Protein 1VLV (pdb70)

CATH classification: 3.40.50.1370 (+1 more: 3.40.50.1370)

Organism: Thermotoga maritima (strain ATCC 43589 / DSM 3109 / JCM 10099 / NBRC 100826 / MSB8) (NCBI:txid243274)

Nearest PDB structures (foldseek):
  1vlv-assembly1_A  TM=1.003E+00  e=2.608E-60  Thermotoga maritima
  2w37-assembly1_A  TM=9.571E-01  e=1.073E-34  Lentilactobacillus hilgardii
  7nov-assembly2_E  TM=9.531E-01  e=9.363E-31  Mycobacterium tuberculosis H37Rv
  2p2g-assembly1_C  TM=9.633E-01  e=1.162E-30  Mycobacterium tuberculosis H37Rv
  7nor-assembly2_F  TM=9.568E-01  e=3.613E-30  Mycobacterium tuberculosis H37Rv

Structure (mmCIF, N/CA/C/O backbone):
data_1VLV
#
_entry.id   1VLV
#
_cell.length_a   210.339
_cell.length_b   210.339
_cell.length_c   210.339
_cell.angle_alpha   90.00
_cell.angle_beta   90.00
_cell.angle_gamma   90.00
#
_symmetry.space_group_name_H-M   'F 4 3 2'
#
loop_
_entity.id
_entity.type
_entity.pdbx_description
1 polymer 'Ornithine carbamoyltransferase'
2 non-polymer 'PHOSPHATE ION'
3 water water
#
loop_
_atom_site.group_PDB
_atom_site.id
_atom_site.type_symbol
_atom_site.label_atom_id
_atom_site.label_alt_id
_atom_site.label_comp_id
_atom_site.label_asym_id
_atom_site.label_entity_id
_atom_site.label_seq_id
_atom_site.pdbx_PDB_ins_code
_atom_site.Cartn_x
_atom_site.Cartn_y
_atom_site.Cartn_z
_atom_site.occupancy
_atom_site.B_iso_or_equiv
_atom_site.auth_seq_id
_atom_site.auth_comp_id
_atom_site.auth_asym_id
_atom_site.auth_atom_id
_atom_site.pdbx_PDB_model_num
ATOM 1 N N . HIS A 1 8 ? 202.871 176.009 57.135 1.00 58.51 -4 HIS A N 1
ATOM 2 C CA . HIS A 1 8 ? 203.797 175.066 56.444 1.00 58.36 -4 HIS A CA 1
ATOM 3 C C . HIS A 1 8 ? 204.292 175.670 55.138 1.00 58.46 -4 HIS A C 1
ATOM 4 O O . HIS A 1 8 ? 204.595 174.898 54.211 1.00 60.35 -4 HIS A O 1
ATOM 11 N N . HIS A 1 9 ? 204.409 177.009 55.058 1.00 57.30 -3 HIS A N 1
ATOM 12 C CA . HIS A 1 9 ? 204.420 177.798 53.768 1.00 55.94 -3 HIS A CA 1
ATOM 13 C C . HIS A 1 9 ? 203.020 177.882 53.120 1.00 53.87 -3 HIS A C 1
ATOM 14 O O . HIS A 1 9 ? 202.567 178.988 52.821 1.00 53.88 -3 HIS A O 1
ATOM 21 N N . HIS A 1 10 ? 202.397 176.731 52.836 1.00 51.32 -2 HIS A N 1
ATOM 22 C CA . HIS A 1 10 ? 200.924 176.649 52.687 1.00 49.52 -2 HIS A CA 1
ATOM 23 C C . HIS A 1 10 ? 200.455 175.746 53.790 1.00 48.83 -2 HIS A C 1
ATOM 24 O O . HIS A 1 10 ? 200.711 174.545 53.777 1.00 48.39 -2 HIS A O 1
ATOM 31 N N . HIS A 1 11 ? 199.798 176.350 54.770 1.00 48.32 -1 HIS A N 1
ATOM 32 C CA . HIS A 1 11 ? 199.216 175.622 55.881 1.00 48.33 -1 HIS A CA 1
ATOM 33 C C . HIS A 1 11 ? 198.047 174.685 55.440 1.00 48.27 -1 HIS A C 1
ATOM 34 O O . HIS A 1 11 ? 197.103 175.128 54.773 1.00 47.68 -1 HIS A O 1
ATOM 41 N N . HIS A 1 12 ? 198.117 173.405 55.826 1.00 47.67 0 HIS A N 1
ATOM 42 C CA . HIS A 1 12 ? 197.071 172.436 55.528 1.00 47.22 0 HIS A CA 1
ATOM 43 C C . HIS A 1 12 ? 195.877 172.637 56.474 1.00 48.54 0 HIS A C 1
ATOM 44 O O . HIS A 1 12 ? 196.072 172.642 57.703 1.00 49.98 0 HIS A O 1
ATOM 51 N N . MET A 1 13 ? 194.655 172.768 55.933 1.00 47.69 1 MET A N 1
ATOM 52 C CA . MET A 1 13 ? 193.503 173.125 56.776 1.00 48.31 1 MET A CA 1
ATOM 53 C C . MET A 1 13 ? 192.195 172.335 56.485 1.00 48.20 1 MET A C 1
ATOM 54 O O . MET A 1 13 ? 191.142 172.671 56.983 1.00 48.38 1 MET A O 1
ATOM 57 N N . SER A 1 14 ? 192.285 171.270 55.710 1.00 48.21 2 SER A N 1
ATOM 58 C CA . SER A 1 14 ? 191.135 170.475 55.375 1.00 49.25 2 SER A CA 1
ATOM 59 C C . SER A 1 14 ? 190.590 169.738 56.618 1.00 49.96 2 SER A C 1
ATOM 60 O O . SER A 1 14 ? 191.326 169.474 57.595 1.00 49.72 2 SER A O 1
ATOM 63 N N . VAL A 1 15 ? 189.283 169.475 56.586 1.00 50.35 3 VAL A N 1
ATOM 64 C CA . VAL A 1 15 ? 188.589 168.855 57.715 1.00 50.89 3 VAL A CA 1
ATOM 65 C C . VAL A 1 15 ? 187.985 167.472 57.365 1.00 51.43 3 VAL A C 1
ATOM 66 O O . VAL A 1 15 ? 187.759 166.666 58.269 1.00 51.90 3 VAL A O 1
ATOM 70 N N . ASN A 1 16 ? 187.777 167.196 56.077 1.00 51.78 4 ASN A N 1
ATOM 71 C CA . ASN A 1 16 ? 187.173 165.949 55.599 1.00 52.40 4 ASN A CA 1
ATOM 72 C C . ASN A 1 16 ? 187.985 164.740 56.068 1.00 51.26 4 ASN A C 1
ATOM 73 O O . ASN A 1 16 ? 189.192 164.729 55.930 1.00 50.42 4 ASN A O 1
ATOM 78 N N . LEU A 1 17 ? 187.301 163.734 56.614 1.00 51.13 5 LEU A N 1
ATOM 79 C CA . LEU A 1 17 ? 187.917 162.507 57.149 1.00 50.72 5 LEU A CA 1
ATOM 80 C C . LEU A 1 17 ? 187.369 161.210 56.556 1.00 50.72 5 LEU A C 1
ATOM 81 O O . LEU A 1 17 ? 187.578 160.128 57.079 1.00 50.82 5 LEU A O 1
ATOM 86 N N . LYS A 1 18 ? 186.699 161.303 55.429 1.00 51.65 6 LYS A N 1
ATOM 87 C CA . LYS A 1 18 ? 185.995 160.171 54.893 1.00 51.77 6 LYS A CA 1
ATOM 88 C C . LYS A 1 18 ? 187.019 159.083 54.560 1.00 51.43 6 LYS A C 1
ATOM 89 O O . LYS A 1 18 ? 187.996 159.317 53.881 1.00 51.31 6 LYS A O 1
ATOM 95 N N . GLY A 1 19 ? 186.801 157.891 55.085 1.00 51.87 7 GLY A N 1
ATOM 96 C CA . GLY A 1 19 ? 187.676 156.768 54.821 1.00 51.84 7 GLY A CA 1
ATOM 97 C C . GLY A 1 19 ? 188.827 156.609 55.783 1.00 51.44 7 GLY A C 1
ATOM 98 O O . GLY A 1 19 ? 189.552 155.626 55.681 1.00 51.47 7 GLY A O 1
ATOM 99 N N . ARG A 1 20 ? 189.005 157.560 56.702 1.00 51.57 8 ARG A N 1
ATOM 100 C CA . ARG A 1 20 ? 190.158 157.556 57.613 1.00 51.59 8 ARG A CA 1
ATOM 101 C C . ARG A 1 20 ? 189.941 156.639 58.805 1.00 51.53 8 ARG A C 1
ATOM 102 O O . ARG A 1 20 ? 188.805 156.393 59.255 1.00 50.88 8 ARG A O 1
ATOM 110 N N . SER A 1 21 ? 191.068 156.174 59.339 1.00 51.09 9 SER A N 1
ATOM 111 C CA . SER A 1 21 ? 191.099 155.450 60.590 1.00 50.82 9 SER A CA 1
ATOM 112 C C . SER A 1 21 ? 191.419 156.356 61.786 1.00 51.49 9 SER A C 1
ATOM 113 O O . SER A 1 21 ? 191.959 157.436 61.657 1.00 52.22 9 SER A O 1
ATOM 116 N N . LEU A 1 22 ? 191.047 155.910 62.962 1.00 52.46 10 LEU A N 1
ATOM 117 C CA . LEU A 1 22 ? 191.414 156.591 64.204 1.00 53.15 10 LEU A CA 1
ATOM 118 C C . LEU A 1 22 ? 192.314 155.687 65.017 1.00 52.16 10 LEU A C 1
ATOM 119 O O . LEU A 1 22 ? 191.858 155.011 65.938 1.00 52.82 10 LEU A O 1
ATOM 124 N N . LEU A 1 23 ? 193.611 155.702 64.705 1.00 51.83 11 LEU A N 1
ATOM 125 C CA . LEU A 1 23 ? 194.604 154.914 65.461 1.00 50.60 11 LEU A CA 1
ATOM 126 C C . LEU A 1 23 ? 195.220 155.700 66.627 1.00 49.08 11 LEU A C 1
ATOM 127 O O . LEU A 1 23 ? 195.544 155.148 67.670 1.00 47.28 11 LEU A O 1
ATOM 132 N N . THR A 1 24 ? 195.350 157.006 66.427 1.00 48.63 12 THR A N 1
ATOM 133 C CA . THR A 1 24 ? 195.842 157.935 67.430 1.00 48.10 12 THR A CA 1
ATOM 134 C C . THR A 1 24 ? 195.564 159.358 66.961 1.00 48.02 12 THR A C 1
ATOM 135 O O . THR A 1 24 ? 195.507 159.618 65.766 1.00 48.10 12 THR A O 1
ATOM 139 N N . LEU A 1 25 ? 195.433 160.283 67.916 1.00 48.33 13 LEU A N 1
ATOM 140 C CA . LEU A 1 25 ? 195.198 161.675 67.593 1.00 48.77 13 LEU A CA 1
ATOM 141 C C . LEU A 1 25 ? 196.433 162.342 66.990 1.00 49.55 13 LEU A C 1
ATOM 142 O O . LEU A 1 25 ? 196.325 163.396 66.385 1.00 49.66 13 LEU A O 1
ATOM 147 N N . LEU A 1 26 ? 197.598 161.732 67.149 1.00 49.53 14 LEU A N 1
ATOM 148 C CA . LEU A 1 26 ? 198.782 162.187 66.421 1.00 50.47 14 LEU A CA 1
ATOM 149 C C . LEU A 1 26 ? 198.583 162.256 64.894 1.00 50.65 14 LEU A C 1
ATOM 150 O O . LEU A 1 26 ? 199.269 162.995 64.211 1.00 52.29 14 LEU A O 1
ATOM 155 N N . ASP A 1 27 ? 197.678 161.452 64.364 1.00 50.98 15 ASP A N 1
ATOM 156 C CA . ASP A 1 27 ? 197.387 161.444 62.925 1.00 50.99 15 ASP A CA 1
ATOM 157 C C . ASP A 1 27 ? 196.372 162.532 62.479 1.00 51.23 15 ASP A C 1
ATOM 158 O O . ASP A 1 27 ? 196.004 162.585 61.288 1.00 51.66 15 ASP A O 1
ATOM 163 N N . PHE A 1 28 ? 195.899 163.367 63.421 1.00 50.69 16 PHE A N 1
ATOM 164 C CA . PHE A 1 28 ? 194.850 164.343 63.160 1.00 50.37 16 PHE A CA 1
ATOM 165 C C . PHE A 1 28 ? 195.327 165.773 63.428 1.00 50.03 16 PHE A C 1
ATOM 166 O O . PHE A 1 28 ? 196.078 166.036 64.371 1.00 49.66 16 PHE A O 1
ATOM 174 N N . SER A 1 29 ? 194.906 166.691 62.558 1.00 49.78 17 SER A N 1
ATOM 175 C CA . SER A 1 29 ? 195.231 168.113 62.707 1.00 49.32 17 SER A CA 1
ATOM 176 C C . SER A 1 29 ? 194.312 168.727 63.730 1.00 48.96 17 SER A C 1
ATOM 177 O O . SER A 1 29 ? 193.267 168.165 64.018 1.00 49.48 17 SER A O 1
ATOM 180 N N . PRO A 1 30 ? 194.699 169.877 64.310 1.00 48.72 18 PRO A N 1
ATOM 181 C CA . PRO A 1 30 ? 193.773 170.584 65.186 1.00 48.32 18 PRO A CA 1
ATOM 182 C C . PRO A 1 30 ? 192.435 170.892 64.521 1.00 48.50 18 PRO A C 1
ATOM 183 O O . PRO A 1 30 ? 191.404 170.783 65.145 1.00 49.29 18 PRO A O 1
ATOM 187 N N . GLU A 1 31 ? 192.458 171.238 63.245 1.00 49.13 19 GLU A N 1
ATOM 188 C CA . GLU A 1 31 ? 191.247 171.533 62.469 1.00 49.43 19 GLU A CA 1
ATOM 189 C C . GLU A 1 31 ? 190.331 170.315 62.306 1.00 49.62 19 GLU A C 1
ATOM 190 O O . GLU A 1 31 ? 189.105 170.447 62.382 1.00 49.89 19 GLU A O 1
ATOM 196 N N . GLU A 1 32 ? 190.924 169.149 62.060 1.00 49.40 20 GLU A N 1
ATOM 197 C CA . GLU A 1 32 ? 190.163 167.884 62.036 1.00 50.12 20 GLU A CA 1
ATOM 198 C C . GLU A 1 32 ? 189.551 167.502 63.399 1.00 49.73 20 GLU A C 1
ATOM 199 O O . GLU A 1 32 ? 188.418 167.027 63.467 1.00 50.33 20 GLU A O 1
ATOM 205 N N . ILE A 1 33 ? 190.285 167.740 64.476 1.00 48.82 21 ILE A N 1
ATOM 206 C CA . ILE A 1 33 ? 189.771 167.470 65.810 1.00 48.42 21 ILE A CA 1
ATOM 207 C C . ILE A 1 33 ? 188.648 168.461 66.175 1.00 48.80 21 ILE A C 1
ATOM 208 O O . ILE A 1 33 ? 187.688 168.087 66.811 1.00 49.67 21 ILE A O 1
ATOM 213 N N . ARG A 1 34 ? 188.788 169.724 65.800 1.00 48.97 22 ARG A N 1
ATOM 214 C CA . ARG A 1 34 ? 187.728 170.716 66.042 1.00 49.18 22 ARG A CA 1
ATOM 215 C C . ARG A 1 34 ? 186.452 170.357 65.315 1.00 48.51 22 ARG A C 1
ATOM 216 O O . ARG A 1 34 ? 185.375 170.555 65.813 1.00 49.45 22 ARG A O 1
ATOM 224 N N . TYR A 1 35 ? 186.594 169.850 64.107 1.00 48.98 23 TYR A N 1
ATOM 225 C CA . TYR A 1 35 ? 185.475 169.385 63.301 1.00 49.27 23 TYR A CA 1
ATOM 226 C C . TYR A 1 35 ? 184.753 168.175 63.960 1.00 49.06 23 TYR A C 1
ATOM 227 O O . TYR A 1 35 ? 183.515 168.083 63.950 1.00 47.76 23 TYR A O 1
ATOM 236 N N . LEU A 1 36 ? 185.550 167.255 64.498 1.00 49.37 24 LEU A N 1
ATOM 237 C CA . LEU A 1 36 ? 185.049 166.108 65.245 1.00 49.37 24 LEU A CA 1
ATOM 238 C C . LEU A 1 36 ? 184.274 166.545 66.491 1.00 49.63 24 LEU A C 1
ATOM 239 O O . LEU A 1 36 ? 183.189 165.983 66.786 1.00 48.23 24 LEU A O 1
ATOM 244 N N . LEU A 1 37 ? 184.814 167.550 67.194 1.00 49.26 25 LEU A N 1
ATOM 245 C CA . LEU A 1 37 ? 184.152 168.088 68.386 1.00 49.28 25 LEU A CA 1
ATOM 246 C C . LEU A 1 37 ? 182.862 168.868 68.075 1.00 49.54 25 LEU A C 1
ATOM 247 O O . LEU A 1 37 ? 181.921 168.857 68.875 1.00 49.58 25 LEU A O 1
ATOM 252 N N . ASP A 1 38 ? 182.794 169.506 66.913 1.00 49.27 26 ASP A N 1
ATOM 253 C CA . ASP A 1 38 ? 181.546 170.109 66.481 1.00 49.18 26 ASP A CA 1
ATOM 254 C C . ASP A 1 38 ? 180.445 169.078 66.249 1.00 48.65 26 ASP A C 1
ATOM 255 O O . ASP A 1 38 ? 179.290 169.266 66.659 1.00 48.05 26 ASP A O 1
ATOM 260 N N . ILE A 1 39 ? 180.800 167.996 65.560 1.00 48.68 27 ILE A N 1
ATOM 261 C CA . ILE A 1 39 ? 179.869 166.895 65.289 1.00 47.29 27 ILE A CA 1
ATOM 262 C C . ILE A 1 39 ? 179.399 166.269 66.604 1.00 46.77 27 ILE A C 1
ATOM 263 O O . ILE A 1 39 ? 178.232 166.006 66.782 1.00 47.16 27 ILE A O 1
ATOM 268 N N . SER A 1 40 ? 180.313 166.053 67.534 1.00 47.00 28 SER A N 1
ATOM 269 C CA . SER A 1 40 ? 180.002 165.438 68.838 1.00 46.47 28 SER A CA 1
ATOM 270 C C . SER A 1 40 ? 178.959 166.235 69.580 1.00 46.62 28 SER A C 1
ATOM 271 O O . SER A 1 40 ? 178.000 165.700 70.112 1.00 45.80 28 SER A O 1
ATOM 274 N N . LYS A 1 41 ? 179.177 167.541 69.627 1.00 46.53 29 LYS A N 1
ATOM 275 C CA . LYS A 1 41 ? 178.287 168.440 70.289 1.00 46.81 29 LYS A CA 1
ATOM 276 C C . LYS A 1 41 ? 176.910 168.440 69.611 1.00 46.20 29 LYS A C 1
ATOM 277 O O . LYS A 1 41 ? 175.868 168.369 70.266 1.00 45.55 29 LYS A O 1
ATOM 280 N N . GLN A 1 42 ? 176.903 168.471 68.287 1.00 46.12 30 GLN A N 1
ATOM 281 C CA . GLN A 1 42 ? 175.667 168.422 67.558 1.00 46.12 30 GLN A CA 1
ATOM 282 C C . GLN A 1 42 ? 174.937 167.078 67.755 1.00 46.03 30 GLN A C 1
ATOM 283 O O . GLN A 1 42 ? 173.709 167.059 67.883 1.00 46.73 30 GLN A O 1
ATOM 289 N N . VAL A 1 43 ? 175.650 165.958 67.771 1.00 45.75 31 VAL A N 1
ATOM 290 C CA . VAL A 1 43 ? 174.964 164.661 67.947 1.00 46.71 31 VAL A CA 1
ATOM 291 C C . VAL A 1 43 ? 174.434 164.492 69.384 1.00 45.93 31 VAL A C 1
ATOM 292 O O . VAL A 1 43 ? 173.360 163.892 69.605 1.00 44.38 31 VAL A O 1
ATOM 296 N N . LYS A 1 44 ? 175.119 165.108 70.340 1.00 45.30 32 LYS A N 1
ATOM 297 C CA . LYS A 1 44 ? 174.610 165.114 71.733 1.00 45.52 32 LYS A CA 1
ATOM 298 C C . LYS A 1 44 ? 173.260 165.835 71.827 1.00 45.74 32 LYS A C 1
ATOM 299 O O . LYS A 1 44 ? 172.333 165.345 72.412 1.00 44.61 32 LYS A O 1
ATOM 305 N N . MET A 1 45 ? 173.154 166.985 71.189 1.00 47.21 33 MET A N 1
ATOM 306 C CA . MET A 1 45 ? 171.900 167.729 71.145 1.00 48.36 33 MET A CA 1
ATOM 307 C C . MET A 1 45 ? 170.741 167.014 70.433 1.00 47.85 33 MET A C 1
ATOM 308 O O . MET A 1 45 ? 169.608 167.081 70.869 1.00 47.81 33 MET A O 1
ATOM 313 N N . GLU A 1 46 ? 171.024 166.336 69.340 1.00 48.23 34 GLU A N 1
ATOM 314 C CA . GLU A 1 46 ? 170.011 165.565 68.638 1.00 49.57 34 GLU A CA 1
ATOM 315 C C . GLU A 1 46 ? 169.511 164.388 69.511 1.00 48.85 34 GLU A C 1
ATOM 316 O O . GLU A 1 46 ? 168.311 164.133 69.610 1.00 47.71 34 GLU A O 1
ATOM 322 N N . ASN A 1 47 ? 170.435 163.745 70.199 1.00 49.11 35 ASN A N 1
ATOM 323 C CA . ASN A 1 47 ? 170.145 162.630 71.110 1.00 50.06 35 ASN A CA 1
ATOM 324 C C . ASN A 1 47 ? 169.310 163.115 72.260 1.00 49.23 35 ASN A C 1
ATOM 325 O O . ASN A 1 47 ? 168.246 162.545 72.568 1.00 49.86 35 ASN A O 1
ATOM 330 N N . ARG A 1 48 ? 169.713 164.205 72.897 1.00 48.20 36 ARG A N 1
ATOM 331 C CA . ARG A 1 48 ? 168.905 164.685 74.043 1.00 46.83 36 ARG A CA 1
ATOM 332 C C . ARG A 1 48 ? 167.543 165.190 73.648 1.00 45.40 36 ARG A C 1
ATOM 333 O O . ARG A 1 48 ? 166.593 165.104 74.449 1.00 44.62 36 ARG A O 1
ATOM 341 N N . SER A 1 49 ? 167.448 165.735 72.436 1.00 44.28 37 SER A N 1
ATOM 342 C CA . SER A 1 49 ? 166.176 166.285 71.931 1.00 44.37 37 SER A CA 1
ATOM 343 C C . SER A 1 49 ? 165.298 165.238 71.266 1.00 43.50 37 SER A C 1
ATOM 344 O O . SER A 1 49 ? 164.163 165.509 70.910 1.00 43.49 37 SER A O 1
ATOM 347 N N . LYS A 1 50 ? 165.817 164.031 71.159 1.00 45.09 38 LYS A N 1
ATOM 348 C CA . LYS A 1 50 ? 165.092 162.910 70.568 1.00 46.39 38 LYS A CA 1
ATOM 349 C C . LYS A 1 50 ? 164.744 163.159 69.125 1.00 46.55 38 LYS A C 1
ATOM 350 O O . LYS A 1 50 ? 163.686 162.858 68.697 1.00 46.45 38 LYS A O 1
ATOM 356 N N . LEU A 1 51 ? 165.685 163.737 68.402 1.00 48.10 39 LEU A N 1
ATOM 357 C CA . LEU A 1 51 ? 165.648 163.855 66.953 1.00 49.72 39 LEU A CA 1
ATOM 358 C C . LEU A 1 51 ? 166.323 162.618 66.441 1.00 50.48 39 LEU A C 1
ATOM 359 O O . LEU A 1 51 ? 167.549 162.502 66.542 1.00 50.97 39 LEU A O 1
ATOM 364 N N . ARG A 1 52 ? 165.559 161.686 65.922 1.00 51.22 40 ARG A N 1
ATOM 365 C CA . ARG A 1 52 ? 166.126 160.413 65.516 1.00 53.32 40 ARG A CA 1
ATOM 366 C C . ARG A 1 52 ? 166.487 160.384 64.030 1.00 53.86 40 ARG A C 1
ATOM 367 O O . ARG A 1 52 ? 165.775 160.898 63.166 1.00 53.99 40 ARG A O 1
ATOM 375 N N . THR A 1 53 ? 167.656 159.822 63.776 1.00 52.78 41 THR A N 1
ATOM 376 C CA . THR A 1 53 ? 168.190 159.743 62.468 1.00 53.10 41 THR A CA 1
ATOM 377 C C . THR A 1 53 ? 168.657 158.305 62.247 1.00 52.96 41 THR A C 1
ATOM 378 O O . THR A 1 53 ? 168.753 157.514 63.188 1.00 51.20 41 THR A O 1
ATOM 382 N N . GLU A 1 54 ? 168.956 158.019 60.990 1.00 53.47 42 GLU A N 1
ATOM 383 C CA . GLU A 1 54 ? 169.343 156.695 60.501 1.00 54.66 42 GLU A CA 1
ATOM 384 C C . GLU A 1 54 ? 170.620 156.735 59.683 1.00 52.98 42 GLU A C 1
ATOM 385 O O . GLU A 1 54 ? 170.723 156.115 58.629 1.00 52.14 42 GLU A O 1
ATOM 391 N N . ARG A 1 55 ? 171.601 157.452 60.171 1.00 52.88 43 ARG A N 1
ATOM 392 C CA . ARG A 1 55 ? 172.804 157.720 59.371 1.00 53.47 43 ARG A CA 1
ATOM 393 C C . ARG A 1 55 ? 173.587 156.470 58.930 1.00 52.85 43 ARG A C 1
ATOM 394 O O . ARG A 1 55 ? 174.232 156.507 57.888 1.00 53.40 43 ARG A O 1
ATOM 402 N N . PHE A 1 56 ? 173.522 155.374 59.695 1.00 52.39 44 PHE A N 1
ATOM 403 C CA . PHE A 1 56 ? 174.285 154.164 59.373 1.00 51.47 44 PHE A CA 1
ATOM 404 C C . PHE A 1 56 ? 173.427 153.000 58.898 1.00 51.74 44 PHE A C 1
ATOM 405 O O . PHE A 1 56 ? 173.893 151.862 58.924 1.00 52.30 44 PHE A O 1
ATOM 413 N N . LYS A 1 57 ? 172.190 153.268 58.464 1.00 51.44 45 LYS A N 1
ATOM 414 C CA . LYS A 1 57 ? 171.278 152.244 58.015 1.00 52.12 45 LYS A CA 1
ATOM 415 C C . LYS A 1 57 ? 171.936 151.344 56.964 1.00 51.90 45 LYS A C 1
ATOM 416 O O . LYS A 1 57 ? 172.543 151.817 55.998 1.00 53.12 45 LYS A O 1
ATOM 422 N N . GLY A 1 58 ? 171.831 150.038 57.170 1.00 51.30 46 GLY A N 1
ATOM 423 C CA . GLY A 1 58 ? 172.447 149.057 56.302 1.00 51.05 46 GLY A CA 1
ATOM 424 C C . GLY A 1 58 ? 173.925 148.742 56.504 1.00 51.11 46 GLY A C 1
ATOM 425 O O . GLY A 1 58 ? 174.472 147.913 55.781 1.00 52.00 46 GLY A O 1
ATOM 426 N N . MET A 1 59 ? 174.594 149.421 57.419 1.00 51.10 47 MET A N 1
ATOM 427 C CA . MET A 1 59 ? 176.045 149.273 57.590 1.00 52.04 47 MET A CA 1
ATOM 428 C C . MET A 1 59 ? 176.332 148.353 58.765 1.00 50.59 47 MET A C 1
ATOM 429 O O . MET A 1 59 ? 175.451 148.079 59.556 1.00 50.03 47 MET A O 1
ATOM 434 N N . THR A 1 60 ? 177.558 147.877 58.849 1.00 50.09 48 THR A N 1
ATOM 435 C CA . THR A 1 60 ? 177.980 146.900 59.851 1.00 49.92 48 THR A CA 1
ATOM 436 C C . THR A 1 60 ? 179.354 147.273 60.355 1.00 48.81 48 THR A C 1
ATOM 437 O O . THR A 1 60 ? 180.168 147.793 59.606 1.00 49.09 48 THR A O 1
ATOM 441 N N . LEU A 1 61 ? 179.550 147.054 61.651 1.00 47.46 49 LEU A N 1
ATOM 442 C CA . LEU A 1 61 ? 180.768 147.367 62.366 1.00 47.64 49 LEU A CA 1
ATOM 443 C C 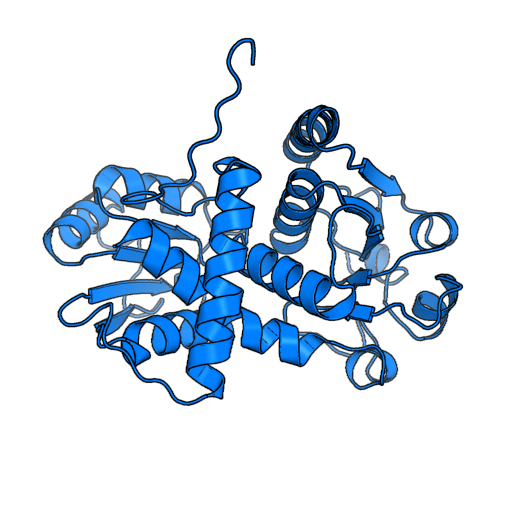. LEU A 1 61 ? 181.217 146.091 63.132 1.00 47.34 49 LEU A C 1
ATOM 444 O O . LEU A 1 61 ? 180.476 145.586 63.963 1.00 46.11 49 LEU A O 1
ATOM 449 N N . ALA A 1 62 ? 182.409 145.591 62.843 1.00 46.68 50 ALA A N 1
ATOM 450 C CA . ALA A 1 62 ? 182.953 144.475 63.606 1.00 47.39 50 ALA A CA 1
ATOM 451 C C . ALA A 1 62 ? 183.759 145.062 64.773 1.00 47.59 50 ALA A C 1
ATOM 452 O O . ALA A 1 62 ? 184.604 145.917 64.558 1.00 47.80 50 ALA A O 1
ATOM 454 N N . MET A 1 63 ? 183.430 144.657 66.003 1.00 48.46 51 MET A N 1
ATOM 455 C CA . MET A 1 63 ? 184.095 145.131 67.224 1.00 48.74 51 MET A CA 1
ATOM 456 C C . MET A 1 63 ? 184.883 143.962 67.812 1.00 49.42 51 MET A C 1
ATOM 457 O O . MET A 1 63 ? 184.316 143.019 68.332 1.00 50.38 51 MET A O 1
ATOM 462 N N . ILE A 1 64 ? 186.203 144.040 67.725 1.00 50.13 52 ILE A N 1
ATOM 463 C CA . ILE A 1 64 ? 187.088 143.008 68.226 1.00 49.93 52 ILE A CA 1
ATOM 464 C C . ILE A 1 64 ? 187.657 143.462 69.563 1.00 49.67 52 ILE A C 1
ATOM 465 O O . ILE A 1 64 ? 188.385 144.434 69.635 1.00 48.25 52 ILE A O 1
ATOM 470 N N . PHE A 1 65 ? 187.305 142.736 70.612 1.00 50.46 53 PHE A N 1
ATOM 471 C CA . PHE A 1 65 ? 187.791 142.995 71.964 1.00 50.97 53 PHE A CA 1
ATOM 472 C C . PHE A 1 65 ? 188.713 141.880 72.353 1.00 52.15 53 PHE A C 1
ATOM 473 O O . PHE A 1 65 ? 188.283 140.757 72.621 1.00 52.56 53 PHE A O 1
ATOM 481 N N . GLU A 1 66 ? 189.996 142.196 72.323 1.00 53.69 54 GLU A N 1
ATOM 482 C CA . GLU A 1 66 ? 191.051 141.354 72.844 1.00 55.29 54 GLU A CA 1
ATOM 483 C C . GLU A 1 66 ? 190.980 141.490 74.398 1.00 55.59 54 GLU A C 1
ATOM 484 O O . GLU A 1 66 ? 191.143 140.520 75.126 1.00 55.39 54 GLU A O 1
ATOM 490 N N . LYS A 1 67 ? 190.700 142.706 74.880 1.00 56.96 55 LYS A N 1
ATOM 491 C CA . LYS A 1 67 ? 190.379 142.986 76.302 1.00 58.11 55 LYS A CA 1
ATOM 492 C C . LYS A 1 67 ? 188.939 143.514 76.338 1.00 58.38 55 LYS A C 1
ATOM 493 O O . LYS A 1 67 ? 188.598 144.428 75.579 1.00 58.89 55 LYS A O 1
ATOM 499 N N . ARG A 1 68 ? 188.107 142.978 77.221 1.00 58.77 56 ARG A N 1
ATOM 500 C CA . ARG A 1 68 ? 186.714 143.402 77.309 1.00 59.33 56 ARG A CA 1
ATOM 501 C C . ARG A 1 68 ? 186.590 144.767 78.036 1.00 59.26 56 ARG A C 1
ATOM 502 O O . ARG A 1 68 ? 187.319 145.029 78.983 1.00 59.90 56 ARG A O 1
ATOM 510 N N . SER A 1 69 ? 185.684 145.623 77.569 1.00 58.78 57 SER A N 1
ATOM 511 C CA . SER A 1 69 ? 185.315 146.864 78.241 1.00 58.64 57 SER A CA 1
ATOM 512 C C . SER A 1 69 ? 183.859 147.181 77.931 1.00 58.90 57 SER A C 1
ATOM 513 O O . SER A 1 69 ? 183.486 147.308 76.765 1.00 59.69 57 SER A O 1
ATOM 516 N N . THR A 1 70 ? 183.063 147.345 78.981 1.00 58.45 58 THR A N 1
ATOM 517 C CA . THR A 1 70 ? 181.635 147.546 78.874 1.00 58.42 58 THR A CA 1
ATOM 518 C C . THR A 1 70 ? 181.359 148.983 78.443 1.00 57.73 58 THR A C 1
ATOM 519 O O . THR A 1 70 ? 180.471 149.219 77.612 1.00 57.77 58 THR A O 1
ATOM 523 N N . ARG A 1 71 ? 182.136 149.935 78.952 1.00 56.11 59 ARG A N 1
ATOM 524 C CA . ARG A 1 71 ? 181.941 151.313 78.536 1.00 55.35 59 ARG A CA 1
ATOM 525 C C . ARG A 1 71 ? 182.247 151.548 77.071 1.00 54.16 59 ARG A C 1
ATOM 526 O O . ARG A 1 71 ? 181.533 152.328 76.407 1.00 53.91 59 ARG A O 1
ATOM 534 N N . THR A 1 72 ? 183.326 150.943 76.582 1.00 52.33 60 THR A N 1
ATOM 535 C CA . THR A 1 72 ? 183.738 151.181 75.194 1.00 51.64 60 THR A CA 1
ATOM 536 C C . THR A 1 72 ? 182.791 150.417 74.292 1.00 49.97 60 THR A C 1
ATOM 537 O O . THR A 1 72 ? 182.348 150.933 73.269 1.00 48.11 60 THR A O 1
ATOM 541 N N . ARG A 1 73 ? 182.462 149.192 74.695 1.00 49.32 61 ARG A N 1
ATOM 542 C CA . ARG A 1 73 ? 181.459 148.445 73.973 1.00 49.15 61 ARG A CA 1
ATOM 543 C C . ARG A 1 73 ? 180.121 149.185 73.902 1.00 48.66 61 ARG A C 1
ATOM 544 O O . ARG A 1 73 ? 179.551 149.300 72.832 1.00 46.16 61 ARG A O 1
ATOM 552 N N . LEU A 1 74 ? 179.624 149.659 75.044 1.00 48.57 62 LEU A N 1
ATOM 553 C CA . LEU A 1 74 ? 178.349 150.343 75.051 1.00 49.13 62 LEU A CA 1
ATOM 554 C C . LEU A 1 74 ? 178.380 151.565 74.167 1.00 48.97 62 LEU A C 1
ATOM 555 O O . LEU A 1 74 ? 177.417 151.816 73.429 1.00 49.13 62 LEU A O 1
ATOM 560 N N . ALA A 1 75 ? 179.476 152.310 74.217 1.00 48.30 63 ALA A N 1
ATOM 561 C CA . ALA A 1 75 ? 179.558 153.523 73.433 1.00 48.86 63 ALA A CA 1
ATOM 562 C C . ALA A 1 75 ? 179.535 153.246 71.937 1.00 49.07 63 ALA A C 1
ATOM 563 O O . ALA A 1 75 ? 178.803 153.911 71.209 1.00 50.60 63 ALA A O 1
ATOM 565 N N . PHE A 1 76 ? 180.352 152.300 71.469 1.00 49.00 64 PHE A N 1
ATOM 566 C CA . PHE A 1 76 ? 180.341 151.937 70.061 1.00 48.93 64 PHE A CA 1
ATOM 567 C C . PHE A 1 76 ? 178.983 151.360 69.668 1.00 49.07 64 PHE A C 1
ATOM 568 O O . PHE A 1 76 ? 178.413 151.709 68.632 1.00 49.23 64 PHE A O 1
ATOM 576 N N . GLU A 1 77 ? 178.461 150.494 70.502 1.00 48.00 65 GLU A N 1
ATOM 577 C CA . GLU A 1 77 ? 177.317 149.726 70.103 1.00 49.08 65 GLU A CA 1
ATOM 578 C C . GLU A 1 77 ? 176.038 150.604 70.049 1.00 48.91 65 GLU A C 1
ATOM 579 O O . GLU A 1 77 ? 175.314 150.563 69.053 1.00 47.95 65 GLU A O 1
ATOM 585 N N . THR A 1 78 ? 175.818 151.441 71.064 1.00 49.23 66 THR A N 1
ATOM 586 C CA . THR A 1 78 ? 174.714 152.429 71.030 1.00 50.21 66 THR A CA 1
ATOM 587 C C . THR A 1 78 ? 174.860 153.511 69.948 1.00 50.10 66 THR A C 1
ATOM 588 O O . THR A 1 78 ? 173.862 153.861 69.297 1.00 50.36 66 THR A O 1
ATOM 592 N N . ALA A 1 79 ? 176.082 154.010 69.758 1.00 49.40 67 ALA A N 1
ATOM 593 C CA . ALA A 1 79 ? 176.360 155.021 68.727 1.00 49.77 67 ALA A CA 1
ATOM 594 C C . ALA A 1 79 ? 175.982 154.504 67.327 1.00 50.36 67 ALA A C 1
ATOM 595 O O . ALA A 1 79 ? 175.320 155.202 66.546 1.00 51.50 67 ALA A O 1
ATOM 597 N N . PHE A 1 80 ? 176.431 153.291 67.003 1.00 50.04 68 PHE A N 1
ATOM 598 C CA . PHE A 1 80 ? 176.194 152.708 65.701 1.00 50.41 68 PHE A CA 1
ATOM 599 C C . PHE A 1 80 ? 174.718 152.342 65.518 1.00 50.42 68 PHE A C 1
ATOM 600 O O . PHE A 1 80 ? 174.130 152.559 64.453 1.00 50.71 68 PHE A O 1
ATOM 608 N N . ALA A 1 81 ? 174.093 151.809 66.554 1.00 50.68 69 ALA A N 1
ATOM 609 C CA . ALA A 1 81 ? 172.781 151.188 66.351 1.00 51.01 69 ALA A CA 1
ATOM 610 C C . ALA A 1 81 ? 171.614 152.162 66.483 1.00 50.95 69 ALA A C 1
ATOM 611 O O . ALA A 1 81 ? 170.523 151.909 65.965 1.00 52.09 69 ALA A O 1
ATOM 613 N N . GLU A 1 82 ? 171.840 153.258 67.193 1.00 50.92 70 GLU A N 1
ATOM 614 C CA . GLU A 1 82 ? 170.885 154.348 67.239 1.00 50.65 70 GLU A CA 1
ATOM 615 C C . GLU A 1 82 ? 170.663 154.923 65.864 1.00 48.90 70 GLU A C 1
ATOM 616 O O . GLU A 1 82 ? 169.589 155.399 65.581 1.00 50.20 70 GLU A O 1
ATOM 622 N N . GLU A 1 83 ? 171.696 154.918 65.050 1.00 49.31 71 GLU A N 1
ATOM 623 C CA . GLU A 1 83 ? 171.652 155.349 63.635 1.00 49.39 71 GLU A CA 1
ATOM 624 C C . GLU A 1 83 ? 171.338 154.257 62.609 1.00 49.02 71 GLU A C 1
ATOM 625 O O . GLU A 1 83 ? 171.529 154.456 61.393 1.00 49.11 71 GLU A O 1
ATOM 631 N N . GLY A 1 84 ? 170.860 153.095 63.077 1.00 48.43 72 GLY A N 1
ATOM 632 C CA . GLY A 1 84 ? 170.460 152.010 62.186 1.00 47.58 72 GLY A CA 1
ATOM 633 C C . GLY A 1 84 ? 171.558 151.070 61.707 1.00 47.17 72 GLY A C 1
ATOM 634 O O . GLY A 1 84 ? 171.305 150.195 60.879 1.00 47.45 72 GLY A O 1
ATOM 635 N N . GLY A 1 85 ? 172.784 151.263 62.180 1.00 47.54 73 GLY A N 1
ATOM 636 C CA . GLY A 1 85 ? 173.871 150.333 61.900 1.00 47.60 73 GLY A CA 1
ATOM 637 C C . GLY A 1 85 ? 173.792 149.054 62.766 1.00 47.93 73 GLY A C 1
ATOM 638 O O . GLY A 1 85 ? 173.182 149.028 63.857 1.00 47.35 73 GLY A O 1
ATOM 639 N N . HIS A 1 86 ? 174.445 147.999 62.293 1.00 47.27 74 HIS A N 1
ATOM 640 C CA . HIS A 1 86 ? 174.534 146.777 63.044 1.00 46.89 74 HIS A CA 1
ATOM 641 C C . HIS A 1 86 ? 175.950 146.500 63.555 1.00 46.93 74 HIS A C 1
ATOM 642 O O . HIS A 1 86 ? 176.863 146.239 62.762 1.00 46.48 74 HIS A O 1
ATOM 649 N N . PRO A 1 87 ? 176.136 146.542 64.896 1.00 46.62 75 PRO A N 1
ATOM 650 C CA . PRO A 1 87 ? 177.408 146.237 65.518 1.00 46.51 75 PRO A CA 1
ATOM 651 C C . PRO A 1 87 ? 177.526 144.754 65.879 1.00 46.19 75 PRO A C 1
ATOM 652 O O . PRO A 1 87 ? 176.560 144.154 66.285 1.00 46.74 75 PRO A O 1
ATOM 656 N N . ILE A 1 88 ? 178.707 144.168 65.692 1.00 46.26 76 ILE A N 1
ATOM 657 C CA . ILE A 1 88 ? 178.946 142.744 65.922 1.00 45.84 76 ILE A CA 1
ATOM 658 C C . ILE A 1 88 ? 180.038 142.603 66.966 1.00 45.11 76 ILE A C 1
ATOM 659 O O . ILE A 1 88 ? 181.182 142.961 66.704 1.00 45.36 76 ILE A O 1
ATOM 664 N N . PHE A 1 89 ? 179.680 142.069 68.128 1.00 45.13 77 PHE A N 1
ATOM 665 C CA . PHE A 1 89 ? 180.572 141.920 69.259 1.00 44.83 77 PHE A CA 1
ATOM 666 C C . PHE A 1 89 ? 181.337 140.624 69.144 1.00 45.48 77 PHE A C 1
ATOM 667 O O . PHE A 1 89 ? 180.765 139.542 69.237 1.00 43.95 77 PHE A O 1
ATOM 675 N N . LEU A 1 90 ? 182.645 140.757 68.917 1.00 46.73 78 LEU A N 1
ATOM 676 C CA . LEU A 1 90 ? 183.578 139.616 68.876 1.00 47.27 78 LEU A CA 1
ATOM 677 C C . LEU A 1 90 ? 184.433 139.667 70.138 1.00 47.09 78 LEU A C 1
ATOM 678 O O . LEU A 1 90 ? 185.281 140.558 70.285 1.00 47.48 78 LEU A O 1
ATOM 683 N N . SER A 1 91 ? 184.196 138.734 71.047 1.00 47.11 79 SER A N 1
ATOM 684 C CA . SER A 1 91 ? 184.864 138.729 72.357 1.00 47.76 79 SER A CA 1
ATOM 685 C C . SER A 1 91 ? 186.200 137.977 72.306 1.00 48.13 79 SER A C 1
ATOM 686 O O . SER A 1 91 ? 186.515 137.363 71.300 1.00 47.27 79 SER A O 1
ATOM 689 N N . PRO A 1 92 ? 186.985 138.011 73.403 1.00 49.39 80 PRO A N 1
ATOM 690 C CA . PRO A 1 92 ? 188.164 137.123 73.467 1.00 50.44 80 PRO A CA 1
ATOM 691 C C . PRO A 1 92 ? 187.842 135.645 73.251 1.00 51.60 80 PRO A C 1
ATOM 692 O O . PRO A 1 92 ? 188.674 134.912 72.731 1.00 52.18 80 PRO A O 1
ATOM 696 N N . ASN A 1 93 ? 186.648 135.198 73.633 1.00 53.09 81 ASN A N 1
ATOM 697 C CA . ASN A 1 93 ? 186.236 133.811 73.344 1.00 53.98 81 ASN A CA 1
ATOM 698 C C . ASN A 1 93 ? 185.919 133.540 71.875 1.00 55.19 81 ASN A C 1
ATOM 699 O O . ASN A 1 93 ? 186.036 132.405 71.400 1.00 54.35 81 ASN A O 1
ATOM 704 N N . ASP A 1 94 ? 185.504 134.586 71.167 1.00 57.04 82 ASP A N 1
ATOM 705 C CA . ASP A 1 94 ? 185.187 134.467 69.759 1.00 58.87 82 ASP A CA 1
ATOM 706 C C . ASP A 1 94 ? 186.474 134.432 68.959 1.00 60.95 82 ASP A C 1
ATOM 707 O O . ASP A 1 94 ? 186.619 133.650 68.012 1.00 60.79 82 ASP A O 1
ATOM 712 N N . ILE A 1 95 ? 187.424 135.250 69.383 1.00 63.29 83 ILE A N 1
ATOM 713 C CA . ILE A 1 95 ? 188.520 135.605 68.535 1.00 65.71 83 ILE A CA 1
ATOM 714 C C . ILE A 1 95 ? 189.820 135.699 69.313 1.00 67.01 83 ILE A C 1
ATOM 715 O O . ILE A 1 95 ? 189.948 136.513 70.242 1.00 66.86 83 ILE A O 1
ATOM 720 N N . HIS A 1 96 ? 190.762 134.836 68.929 1.00 68.74 84 HIS A N 1
ATOM 721 C CA . HIS A 1 96 ? 192.145 134.889 69.393 1.00 70.24 84 HIS A CA 1
ATOM 722 C C . HIS A 1 96 ? 193.007 135.262 68.165 1.00 70.47 84 HIS A C 1
ATOM 723 O O . HIS A 1 96 ? 193.372 134.382 67.379 1.00 70.41 84 HIS A O 1
ATOM 730 N N . LEU A 1 97 ? 193.316 136.557 67.995 1.00 70.95 85 LEU A N 1
ATOM 731 C CA . LEU A 1 97 ? 193.856 137.095 66.707 1.00 71.35 85 LEU A CA 1
ATOM 732 C C . LEU A 1 97 ? 195.180 136.494 66.184 1.00 71.22 85 LEU A C 1
ATOM 733 O O . LEU A 1 97 ? 195.352 136.331 64.973 1.00 72.13 85 LEU A O 1
ATOM 738 N N . GLY A 1 98 ? 196.118 136.181 67.058 1.00 70.50 86 GLY A N 1
ATOM 739 C CA . GLY A 1 98 ? 197.288 135.421 66.611 1.00 70.05 86 GLY A CA 1
ATOM 740 C C . GLY A 1 98 ? 197.058 133.929 66.369 1.00 69.33 86 GLY A C 1
ATOM 741 O O . GLY A 1 98 ? 197.858 133.304 65.676 1.00 69.53 86 GLY A O 1
ATOM 742 N N . ALA A 1 99 ? 195.965 133.366 66.897 1.00 68.44 87 ALA A N 1
ATOM 743 C CA . ALA A 1 99 ? 195.897 131.920 67.238 1.00 68.01 87 ALA A CA 1
ATOM 744 C C . ALA A 1 99 ? 195.586 130.894 66.122 1.00 67.32 87 ALA A C 1
ATOM 745 O O . ALA A 1 99 ? 196.411 130.032 65.822 1.00 66.77 87 ALA A O 1
ATOM 747 N N . LYS A 1 100 ? 194.375 130.948 65.562 1.00 66.63 88 LYS A N 1
ATOM 748 C CA . LYS A 1 100 ? 193.958 130.017 64.488 1.00 65.88 88 LYS A CA 1
ATOM 749 C C . LYS A 1 100 ? 194.378 130.500 63.098 1.00 64.36 88 LYS A C 1
ATOM 750 O O . LYS A 1 100 ? 194.391 129.723 62.146 1.00 64.11 88 LYS A O 1
ATOM 756 N N . GLU A 1 101 ? 194.697 131.792 63.000 1.00 62.65 89 GLU A N 1
ATOM 757 C CA . GLU A 1 101 ? 194.911 132.482 61.736 1.00 60.94 89 GLU A CA 1
ATOM 758 C C . GLU A 1 101 ? 195.826 133.651 61.965 1.00 58.89 89 GLU A C 1
ATOM 759 O O . GLU A 1 101 ? 195.756 134.307 62.998 1.00 57.78 89 GLU A O 1
ATOM 765 N N . SER A 1 102 ? 196.605 133.983 60.955 1.00 56.91 90 SER A N 1
ATOM 766 C CA . SER A 1 102 ? 197.327 135.222 61.001 1.00 55.86 90 SER A CA 1
ATOM 767 C C . SER A 1 102 ? 196.319 136.365 61.077 1.00 54.16 90 SER A C 1
ATOM 768 O O . SER A 1 102 ? 195.183 136.257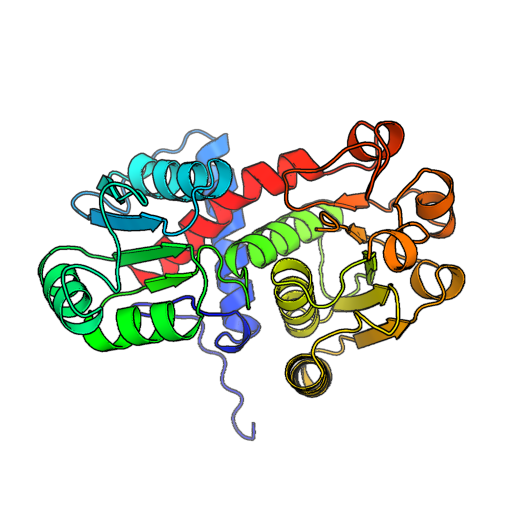 60.625 1.00 54.48 90 SER A O 1
ATOM 771 N N . LEU A 1 103 ? 196.730 137.441 61.719 1.00 52.58 91 LEU A N 1
ATOM 772 C CA . LEU A 1 103 ? 195.992 138.704 61.715 1.00 51.19 91 LEU A CA 1
ATOM 773 C C . LEU A 1 103 ? 195.676 139.184 60.296 1.00 49.75 91 LEU A C 1
ATOM 774 O O . LEU A 1 103 ? 194.617 139.722 60.052 1.00 49.58 91 LEU A O 1
ATOM 779 N N . GLU A 1 104 ? 196.624 139.016 59.367 1.00 48.39 92 GLU A N 1
ATOM 780 C CA . GLU A 1 104 ? 196.424 139.434 57.969 1.00 47.05 92 GLU A CA 1
ATOM 781 C C . GLU A 1 104 ? 195.298 138.667 57.271 1.00 45.87 92 GLU A C 1
ATOM 782 O O . GLU A 1 104 ? 194.549 139.252 56.530 1.00 44.02 92 GLU A O 1
ATOM 788 N N . ASP A 1 105 ? 195.217 137.350 57.480 1.00 45.40 93 ASP A N 1
ATOM 789 C CA . ASP A 1 105 ? 194.085 136.564 56.970 1.00 45.35 93 ASP A CA 1
ATOM 790 C C . ASP A 1 105 ? 192.740 137.116 57.464 1.00 45.38 93 ASP A C 1
ATOM 791 O O . ASP A 1 105 ? 191.797 137.287 56.683 1.00 44.98 93 ASP A O 1
ATOM 796 N N . THR A 1 106 ? 192.669 137.438 58.749 1.00 45.63 94 THR A N 1
ATOM 797 C CA . THR A 1 106 ? 191.409 137.892 59.366 1.00 46.09 94 THR A CA 1
ATOM 798 C C . THR A 1 106 ? 190.993 139.278 58.911 1.00 45.49 94 THR A C 1
ATOM 799 O O . THR A 1 106 ? 189.795 139.559 58.713 1.00 44.64 94 THR A O 1
ATOM 803 N N . ALA A 1 107 ? 191.983 140.145 58.802 1.00 45.10 95 ALA A N 1
ATOM 804 C CA . ALA A 1 107 ? 191.780 141.489 58.301 1.00 45.80 95 ALA A CA 1
ATOM 805 C C . ALA A 1 107 ? 191.303 141.501 56.828 1.00 46.08 95 ALA A C 1
ATOM 806 O O . ALA A 1 107 ? 190.487 142.332 56.451 1.00 45.51 95 ALA A O 1
ATOM 808 N N . ARG A 1 108 ? 191.850 140.623 55.993 1.00 46.57 96 ARG A N 1
ATOM 809 C CA . ARG A 1 108 ? 191.461 140.610 54.586 1.00 47.07 96 ARG A CA 1
ATOM 810 C C . ARG A 1 108 ? 190.004 140.168 54.440 1.00 47.89 96 ARG A C 1
ATOM 811 O O . ARG A 1 108 ? 189.273 140.693 53.604 1.00 48.96 96 ARG A O 1
ATOM 819 N N . VAL A 1 109 ? 189.572 139.262 55.306 1.00 48.25 97 VAL A N 1
ATOM 820 C CA . VAL A 1 109 ? 188.196 138.776 55.301 1.00 48.65 97 VAL A CA 1
ATOM 821 C C . VAL A 1 109 ? 187.242 139.824 55.811 1.00 48.23 97 VAL A C 1
ATOM 822 O O . VAL A 1 109 ? 186.181 140.037 55.248 1.00 47.84 97 VAL A O 1
ATOM 826 N N . LEU A 1 110 ? 187.599 140.423 56.929 1.00 48.81 98 LEU A N 1
ATOM 827 C CA . LEU A 1 110 ? 186.810 141.493 57.482 1.00 49.70 98 LEU A CA 1
ATOM 828 C C . LEU A 1 110 ? 186.576 142.591 56.464 1.00 50.10 98 LEU A C 1
ATOM 829 O O . LEU A 1 110 ? 185.435 143.096 56.334 1.00 49.97 98 LEU A O 1
ATOM 834 N N . GLY A 1 111 ? 187.648 142.963 55.764 1.00 49.74 99 GLY A N 1
ATOM 835 C CA . GLY A 1 111 ? 187.589 143.954 54.694 1.00 50.12 99 GLY A CA 1
ATOM 836 C C . GLY A 1 111 ? 186.558 143.689 53.603 1.00 50.61 99 GLY A C 1
ATOM 837 O O . GLY A 1 111 ? 186.064 144.629 52.971 1.00 51.34 99 GLY A O 1
ATOM 838 N N . ARG A 1 112 ? 186.238 142.421 53.349 1.00 50.43 100 ARG A N 1
ATOM 839 C CA . ARG A 1 112 ? 185.252 142.078 52.343 1.00 49.58 100 ARG A CA 1
ATOM 840 C C . ARG A 1 112 ? 183.856 141.935 52.936 1.00 50.06 100 ARG A C 1
ATOM 841 O O . ARG A 1 112 ? 182.898 141.717 52.183 1.00 49.88 100 ARG A O 1
ATOM 849 N N . MET A 1 113 ? 183.720 142.055 54.258 1.00 49.65 101 MET A N 1
ATOM 850 C CA . MET A 1 113 ? 182.425 141.815 54.885 1.00 50.17 101 MET A CA 1
ATOM 851 C C . MET A 1 113 ? 181.780 142.957 55.610 1.00 50.25 101 MET A C 1
ATOM 852 O O . MET A 1 113 ? 180.580 142.960 55.680 1.00 50.44 101 MET A O 1
ATOM 857 N N . VAL A 1 114 ? 182.539 143.913 56.145 1.00 50.48 102 VAL A N 1
ATOM 858 C CA . VAL A 1 114 ? 181.960 144.957 56.982 1.00 50.30 102 VAL A CA 1
ATOM 859 C C . VAL A 1 114 ? 182.419 146.321 56.506 1.00 50.73 102 VAL A C 1
ATOM 860 O O . VAL A 1 114 ? 183.340 146.436 55.723 1.00 49.35 102 VAL A O 1
ATOM 864 N N . ASP A 1 115 ? 181.759 147.349 57.025 1.00 50.93 103 ASP A N 1
ATOM 865 C CA . ASP A 1 115 ? 182.065 148.728 56.676 1.00 52.02 103 ASP A CA 1
ATOM 866 C C . ASP A 1 115 ? 183.176 149.373 57.507 1.00 50.93 103 ASP A C 1
ATOM 867 O O . ASP A 1 115 ? 183.757 150.359 57.093 1.00 51.70 103 ASP A O 1
ATOM 872 N N . ALA A 1 116 ? 183.449 148.815 58.675 1.00 50.47 104 ALA A N 1
ATOM 873 C CA . ALA A 1 116 ? 184.318 149.431 59.666 1.00 50.78 104 ALA A CA 1
ATOM 874 C C . ALA A 1 116 ? 184.673 148.444 60.768 1.00 49.70 104 ALA A C 1
ATOM 875 O O . ALA A 1 116 ? 183.904 147.557 61.053 1.00 50.11 104 ALA A O 1
ATOM 877 N N . ILE A 1 117 ? 185.857 148.600 61.349 1.00 50.22 105 ILE A N 1
ATOM 878 C CA . ILE A 1 117 ? 186.342 147.722 62.423 1.00 50.65 105 ILE A CA 1
ATOM 879 C C . ILE A 1 117 ? 186.758 148.566 63.616 1.00 50.32 105 ILE A C 1
ATOM 880 O O . ILE A 1 117 ? 187.376 149.589 63.452 1.00 51.78 105 ILE A O 1
ATOM 885 N N . MET A 1 118 ? 186.315 148.164 64.795 1.00 50.01 106 MET A N 1
ATOM 886 C CA . MET A 1 118 ? 186.775 148.690 66.037 1.00 50.16 106 MET A CA 1
ATOM 887 C C . MET A 1 118 ? 187.681 147.618 66.688 1.00 49.21 106 MET A C 1
ATOM 888 O O . MET A 1 118 ? 187.362 146.429 66.651 1.00 48.68 106 MET A O 1
ATOM 893 N N . PHE A 1 119 ? 188.834 148.041 67.220 1.00 48.66 107 PHE A N 1
ATOM 894 C CA . PHE A 1 119 ? 189.720 147.156 67.967 1.00 48.32 107 PHE A CA 1
ATOM 895 C C . PHE A 1 119 ? 190.112 147.734 69.328 1.00 48.32 107 PHE A C 1
ATOM 896 O O . PHE A 1 119 ? 190.491 148.915 69.459 1.00 48.02 107 PHE A O 1
ATOM 904 N N . ARG A 1 120 ? 190.022 146.870 70.333 1.00 48.03 108 ARG A N 1
ATOM 905 C CA . ARG A 1 120 ? 190.538 147.117 71.670 1.00 48.43 108 ARG A CA 1
ATOM 906 C C . ARG A 1 120 ? 191.401 145.943 72.109 1.00 48.41 108 ARG A C 1
ATOM 907 O O . ARG A 1 120 ? 190.942 144.798 72.122 1.00 47.24 108 ARG A O 1
ATOM 915 N N . GLY A 1 121 ? 192.647 146.244 72.480 1.00 48.60 109 GLY A N 1
ATOM 916 C CA . GLY A 1 121 ? 193.619 145.219 72.803 1.00 48.81 109 GLY A CA 1
ATOM 917 C C . GLY A 1 121 ? 195.004 145.721 73.245 1.00 49.34 109 GLY A C 1
ATOM 918 O O . GLY A 1 121 ? 195.139 146.737 73.931 1.00 49.78 109 GLY A O 1
ATOM 919 N N . TYR A 1 122 ? 196.040 144.981 72.876 1.00 48.93 110 TYR A N 1
ATOM 920 C CA . TYR A 1 122 ? 197.373 145.225 73.399 1.00 49.22 110 TYR A CA 1
ATOM 921 C C . TYR A 1 122 ? 198.190 146.052 72.428 1.00 49.25 110 TYR A C 1
ATOM 922 O O . TYR A 1 122 ? 198.444 147.226 72.687 1.00 48.80 110 TYR A O 1
ATOM 931 N N . LYS A 1 123 ? 198.542 145.471 71.283 1.00 49.47 111 LYS A N 1
ATOM 932 C CA . LYS A 1 123 ? 199.558 146.080 70.442 1.00 49.57 111 LYS A CA 1
ATOM 933 C C . LYS A 1 123 ? 198.967 147.095 69.478 1.00 49.28 111 LYS A C 1
ATOM 934 O O . LYS A 1 123 ? 197.961 146.846 68.845 1.00 48.14 111 LYS A O 1
ATOM 940 N N . GLN A 1 124 ? 199.616 148.251 69.401 1.00 49.25 112 GLN A N 1
ATOM 941 C CA . GLN A 1 124 ? 199.261 149.283 68.438 1.00 49.64 112 GLN A CA 1
ATOM 942 C C . GLN A 1 124 ? 199.465 148.769 67.019 1.00 49.78 112 GLN A C 1
ATOM 943 O O . GLN A 1 124 ? 198.697 149.111 66.107 1.00 49.26 112 GLN A O 1
ATOM 949 N N . GLU A 1 125 ? 200.503 147.949 66.846 1.00 50.48 113 GLU A N 1
ATOM 950 C CA . GLU A 1 125 ? 200.774 147.287 65.568 1.00 51.18 113 GLU A CA 1
ATOM 951 C C . GLU A 1 125 ? 199.563 146.511 65.047 1.00 50.26 113 GLU A C 1
ATOM 952 O O . GLU A 1 125 ? 199.297 146.530 63.852 1.00 50.55 113 GLU A O 1
ATOM 958 N N . THR A 1 126 ? 198.842 145.837 65.942 1.00 49.72 114 THR A N 1
ATOM 959 C CA . THR A 1 126 ? 197.620 145.104 65.595 1.00 49.59 114 THR A CA 1
ATOM 960 C C . THR A 1 126 ? 196.595 146.016 64.918 1.00 49.92 114 THR A C 1
ATOM 961 O O . THR A 1 126 ? 196.045 145.674 63.881 1.00 49.34 114 THR A O 1
ATOM 965 N N . VAL A 1 127 ? 196.363 147.197 65.477 1.00 50.48 115 VAL A N 1
ATOM 966 C CA . VAL A 1 127 ? 195.387 148.101 64.882 1.00 51.53 115 VAL A CA 1
ATOM 967 C C . VAL A 1 127 ? 195.851 148.653 63.497 1.00 51.81 115 VAL A C 1
ATOM 968 O O . VAL A 1 127 ? 195.045 148.805 62.555 1.00 51.75 115 VAL A O 1
ATOM 972 N N . GLU A 1 128 ? 197.152 148.867 63.352 1.00 52.01 116 GLU A N 1
ATOM 973 C CA . GLU A 1 128 ? 197.738 149.335 62.092 1.00 52.78 116 GLU A CA 1
ATOM 974 C C . GLU A 1 128 ? 197.559 148.340 60.929 1.00 52.77 116 GLU A C 1
ATOM 975 O O . GLU A 1 128 ? 197.238 148.726 59.787 1.00 51.96 116 GLU A O 1
ATOM 981 N N . LYS A 1 129 ? 197.785 147.065 61.237 1.00 52.91 117 LYS A N 1
ATOM 982 C CA . LYS A 1 129 ? 197.684 146.000 60.265 1.00 53.29 117 LYS A CA 1
ATOM 983 C C . LYS A 1 129 ? 196.251 145.693 59.939 1.00 53.10 117 LYS A C 1
ATOM 984 O O . LYS A 1 129 ? 195.965 145.263 58.832 1.00 53.25 117 LYS A O 1
ATOM 990 N N . LEU A 1 130 ? 195.347 145.894 60.903 1.00 52.92 118 LEU A N 1
ATOM 991 C CA . LEU A 1 130 ? 193.927 145.808 60.611 1.00 52.31 118 LEU A CA 1
ATOM 992 C C . LEU A 1 130 ? 193.579 146.812 59.554 1.00 51.82 118 LEU A C 1
ATOM 993 O O . LEU A 1 130 ? 192.958 146.464 58.557 1.00 52.04 118 LEU A O 1
ATOM 998 N N . ALA A 1 131 ? 193.958 148.063 59.792 1.00 51.70 119 ALA A N 1
ATOM 999 C CA . ALA A 1 131 ? 193.715 149.157 58.860 1.00 51.33 119 ALA A CA 1
ATOM 1000 C C . ALA A 1 131 ? 194.336 148.820 57.503 1.00 51.37 119 ALA A C 1
ATOM 1001 O O . ALA A 1 131 ? 193.654 148.856 56.465 1.00 52.21 119 ALA A O 1
ATOM 1003 N N . GLU A 1 132 ? 195.610 148.439 57.522 1.00 49.86 120 GLU A N 1
ATOM 1004 C CA . GLU A 1 132 ? 196.335 148.135 56.287 1.00 49.28 120 GLU A CA 1
ATOM 1005 C C . GLU A 1 132 ? 195.744 147.016 55.450 1.00 48.09 120 GLU A C 1
ATOM 1006 O O . GLU A 1 132 ? 195.701 147.106 54.211 1.00 48.29 120 GLU A O 1
ATOM 1012 N N . TYR A 1 133 ? 195.369 145.930 56.108 1.00 46.42 121 TYR A N 1
ATOM 1013 C CA . TYR A 1 133 ? 194.950 144.742 55.378 1.00 46.31 121 TYR A CA 1
ATOM 1014 C C . TYR A 1 133 ? 193.431 144.680 55.117 1.00 46.14 121 TYR A C 1
ATOM 1015 O O . TYR A 1 133 ? 192.993 144.029 54.167 1.00 45.67 121 TYR A O 1
ATOM 1024 N N . SER A 1 134 ? 192.643 145.401 55.895 1.00 46.92 122 SER A N 1
ATOM 1025 C CA . SER A 1 134 ? 191.176 145.402 55.658 1.00 48.01 122 SER A CA 1
ATOM 1026 C C . SER A 1 134 ? 190.797 146.429 54.630 1.00 49.08 122 SER A C 1
ATOM 1027 O O . SER A 1 134 ? 189.957 146.179 53.783 1.00 49.88 122 SER A O 1
ATOM 1030 N N . GLY A 1 135 ? 191.420 147.595 54.703 1.00 50.56 123 GLY A N 1
ATOM 1031 C CA . GLY A 1 135 ? 191.152 148.643 53.738 1.00 50.85 123 GLY A CA 1
ATOM 1032 C C . GLY A 1 135 ? 189.892 149.431 54.049 1.00 50.67 123 GLY A C 1
ATOM 1033 O O . GLY A 1 135 ? 189.422 150.173 53.210 1.00 51.93 123 GLY A O 1
ATOM 1034 N N . VAL A 1 136 ? 189.354 149.258 55.246 1.00 50.92 124 VAL A N 1
ATOM 1035 C CA . VAL A 1 136 ? 188.194 150.002 55.755 1.00 50.53 124 VAL A CA 1
ATOM 1036 C C . VAL A 1 136 ? 188.630 150.755 56.999 1.00 49.99 124 VAL A C 1
ATOM 1037 O O . VAL A 1 136 ? 189.662 150.425 57.579 1.00 50.51 124 VAL A O 1
ATOM 1041 N N . PRO A 1 137 ? 187.868 151.783 57.394 1.00 50.14 125 PRO A N 1
ATOM 1042 C CA . PRO A 1 137 ? 188.165 152.516 58.632 1.00 50.20 125 PRO A CA 1
ATOM 1043 C C . PRO A 1 137 ? 188.242 151.642 59.887 1.00 49.88 125 PRO A C 1
ATOM 1044 O O . PRO A 1 137 ? 187.340 150.848 60.171 1.00 50.16 125 PRO A O 1
ATOM 1048 N N . VAL A 1 138 ? 189.332 151.815 60.622 1.00 49.59 126 VAL A N 1
ATOM 1049 C CA . VAL A 1 138 ? 189.587 151.094 61.857 1.00 48.67 126 VAL A CA 1
ATOM 1050 C C . VAL A 1 138 ? 189.683 152.086 63.009 1.00 48.66 126 VAL A C 1
ATOM 1051 O O . VAL A 1 138 ? 190.262 153.162 62.876 1.00 48.41 126 VAL A O 1
ATOM 1055 N N . TYR A 1 139 ? 189.050 151.735 64.124 1.00 48.86 127 TYR A N 1
ATOM 1056 C CA . TYR A 1 139 ? 188.981 152.620 65.300 1.00 48.53 127 TYR A CA 1
ATOM 1057 C C . TYR A 1 139 ? 189.626 151.950 66.477 1.00 48.08 127 TYR A C 1
ATOM 1058 O O . TYR A 1 139 ? 189.274 150.844 66.868 1.00 47.15 127 TYR A O 1
ATOM 1067 N N . ASN A 1 140 ? 190.598 152.649 67.026 1.00 48.78 128 ASN A N 1
ATOM 1068 C CA . ASN A 1 140 ? 191.309 152.213 68.189 1.00 48.62 128 ASN A CA 1
ATOM 1069 C C . ASN A 1 140 ? 190.444 152.502 69.392 1.00 48.13 128 ASN A C 1
ATOM 1070 O O . ASN A 1 140 ? 190.259 153.648 69.766 1.00 47.86 128 ASN A O 1
ATOM 1075 N N . GLY A 1 141 ? 189.905 151.449 69.984 1.00 48.05 129 GLY A N 1
ATOM 1076 C CA . GLY A 1 141 ? 189.089 151.593 71.195 1.00 48.40 129 GLY A CA 1
ATOM 1077 C C . GLY A 1 141 ? 189.845 151.361 72.476 1.00 47.52 129 GLY A C 1
ATOM 1078 O O . GLY A 1 141 ? 189.245 151.154 73.533 1.00 47.49 129 GLY A O 1
ATOM 1079 N N . LEU A 1 142 ? 191.162 151.328 72.327 1.00 47.66 130 LEU A N 1
ATOM 1080 C CA . LEU A 1 142 ? 192.185 151.337 73.373 1.00 47.51 130 LEU A CA 1
ATOM 1081 C C . LEU A 1 142 ? 193.213 150.263 73.007 1.00 47.87 130 LEU A C 1
ATOM 1082 O O . LEU A 1 142 ? 192.847 149.131 72.674 1.00 47.79 130 LEU A O 1
ATOM 1087 N N . THR A 1 143 ? 194.484 150.674 73.028 1.00 47.58 131 THR A N 1
ATOM 1088 C CA . THR A 1 143 ? 195.636 149.786 73.018 1.00 47.12 131 THR A CA 1
ATOM 1089 C C . THR A 1 143 ? 196.480 150.157 74.229 1.00 46.74 131 THR A C 1
ATOM 1090 O O . THR A 1 143 ? 196.193 151.120 74.933 1.00 45.85 131 THR A O 1
ATOM 1094 N N . ASP A 1 144 ? 197.520 149.412 74.509 1.00 46.85 132 ASP A N 1
ATOM 1095 C CA . ASP A 1 144 ? 198.283 149.837 75.671 1.00 47.90 132 ASP A CA 1
ATOM 1096 C C . ASP A 1 144 ? 199.151 151.101 75.363 1.00 47.33 132 ASP A C 1
ATOM 1097 O O . ASP A 1 144 ? 199.588 151.757 76.281 1.00 45.89 132 ASP A O 1
ATOM 1102 N N . GLU A 1 145 ? 199.228 151.521 74.094 1.00 47.57 133 GLU A N 1
ATOM 1103 C CA . GLU A 1 145 ? 199.770 152.857 73.739 1.00 48.68 133 GLU A CA 1
ATOM 1104 C C . GLU A 1 145 ? 198.809 154.089 73.782 1.00 47.87 133 GLU A C 1
ATOM 1105 O O . GLU A 1 145 ? 199.183 155.125 74.326 1.00 47.72 133 GLU A O 1
ATOM 1111 N N . PHE A 1 146 ? 197.610 153.986 73.217 1.00 47.05 134 PHE A N 1
ATOM 1112 C CA . PHE A 1 146 ? 196.727 155.142 73.058 1.00 47.53 134 PHE A CA 1
ATOM 1113 C C . PHE A 1 146 ? 195.264 154.788 73.300 1.00 47.61 134 PHE A C 1
ATOM 1114 O O . PHE A 1 146 ? 194.834 153.660 73.072 1.00 47.26 134 PHE A O 1
ATOM 1122 N N . HIS A 1 147 ? 194.507 155.785 73.732 1.00 48.13 135 HIS A N 1
ATOM 1123 C CA . HIS A 1 147 ? 193.051 155.670 73.899 1.00 48.86 135 HIS A CA 1
ATOM 1124 C C . HIS A 1 147 ? 192.411 156.947 73.313 1.00 49.02 135 HIS A C 1
ATOM 1125 O O . HIS A 1 147 ? 191.873 157.772 74.029 1.00 49.29 135 HIS A O 1
ATOM 1132 N N . PRO A 1 148 ? 192.492 157.109 71.978 1.00 49.85 136 PRO A N 1
ATOM 1133 C CA . PRO A 1 148 ? 192.087 158.364 71.361 1.00 50.32 136 PRO A CA 1
ATOM 1134 C C . PRO A 1 148 ? 190.633 158.743 71.574 1.00 51.15 136 PRO A C 1
ATOM 1135 O O . PRO A 1 148 ? 190.359 159.932 71.650 1.00 51.04 136 PRO A O 1
ATOM 1139 N N . THR A 1 149 ? 189.711 157.770 71.662 1.00 51.70 137 THR A N 1
ATOM 1140 C CA . THR A 1 149 ? 188.288 158.094 71.821 1.00 51.71 137 THR A CA 1
ATOM 1141 C C . THR A 1 149 ? 188.006 158.680 73.212 1.00 52.44 137 THR A C 1
ATOM 1142 O O . THR A 1 149 ? 187.117 159.524 73.354 1.00 53.32 137 THR A O 1
ATOM 1146 N N . GLN A 1 150 ? 188.741 158.214 74.227 1.00 51.65 138 GLN A N 1
ATOM 1147 C CA . GLN A 1 150 ? 188.632 158.768 75.554 1.00 52.07 138 GLN A CA 1
ATOM 1148 C C . GLN A 1 150 ? 189.059 160.254 75.569 1.00 52.44 138 GLN A C 1
ATOM 1149 O O . GLN A 1 150 ? 188.383 161.093 76.180 1.00 52.98 138 GLN A O 1
ATOM 1155 N N . ALA A 1 151 ? 190.154 160.571 74.880 1.00 51.78 139 ALA A N 1
ATOM 1156 C CA . ALA A 1 151 ? 190.664 161.925 74.847 1.00 51.74 139 ALA A CA 1
ATOM 1157 C C . ALA A 1 151 ? 189.681 162.902 74.198 1.00 51.67 139 ALA A C 1
ATOM 1158 O O . ALA A 1 151 ? 189.538 164.035 74.668 1.00 52.19 139 ALA A O 1
ATOM 1160 N N . LEU A 1 152 ? 189.010 162.473 73.133 1.00 50.99 140 LEU A N 1
ATOM 1161 C CA . LEU A 1 152 ? 188.010 163.303 72.480 1.00 51.20 140 LEU A CA 1
ATOM 1162 C C . LEU A 1 152 ? 186.860 163.590 73.406 1.00 51.16 140 LEU A C 1
ATOM 1163 O O . LEU A 1 152 ? 186.390 164.711 73.439 1.00 51.78 140 LEU A O 1
ATOM 1168 N N . ALA A 1 153 ? 186.422 162.584 74.159 1.00 51.55 141 ALA A N 1
ATOM 1169 C CA . ALA A 1 153 ? 185.339 162.744 75.155 1.00 52.06 141 ALA A CA 1
ATOM 1170 C C . ALA A 1 153 ? 185.727 163.697 76.312 1.00 51.88 141 ALA A C 1
ATOM 1171 O O . ALA A 1 153 ? 184.895 164.447 76.840 1.00 51.76 141 ALA A O 1
ATOM 1173 N N . ASP A 1 154 ? 186.993 163.641 76.690 1.00 52.23 142 ASP A N 1
ATOM 1174 C CA . ASP A 1 154 ? 187.536 164.509 77.717 1.00 52.71 142 ASP A CA 1
ATOM 1175 C C . ASP A 1 154 ? 187.583 165.963 77.255 1.00 51.51 142 ASP A C 1
ATOM 1176 O O . ASP A 1 154 ? 187.130 166.881 77.964 1.00 51.86 142 ASP A O 1
ATOM 1181 N N . LEU A 1 155 ? 188.092 166.167 76.051 1.00 50.23 143 LEU A N 1
ATOM 1182 C CA . LEU A 1 155 ? 188.023 167.483 75.426 1.00 49.63 143 LEU A CA 1
ATOM 1183 C C . LEU A 1 155 ? 186.585 168.046 75.379 1.00 49.17 143 LEU A C 1
ATOM 1184 O O . LEU A 1 155 ? 186.341 169.207 75.721 1.00 48.62 143 LEU A O 1
ATOM 1189 N N . MET A 1 156 ? 185.645 167.207 74.952 1.00 48.79 144 MET A N 1
ATOM 1190 C CA . MET A 1 156 ? 184.275 167.619 74.801 1.00 48.57 144 MET A CA 1
ATOM 1191 C C . MET A 1 156 ? 183.793 168.076 76.152 1.00 48.80 144 MET A C 1
ATOM 1192 O O . MET A 1 156 ? 183.194 169.127 76.276 1.00 48.41 144 MET A O 1
ATOM 1197 N N . THR A 1 157 ? 184.082 167.284 77.179 1.00 49.30 145 THR A N 1
ATOM 1198 C CA . THR A 1 157 ? 183.610 167.573 78.550 1.00 48.72 145 THR A CA 1
ATOM 1199 C C . THR A 1 157 ? 184.195 168.899 79.083 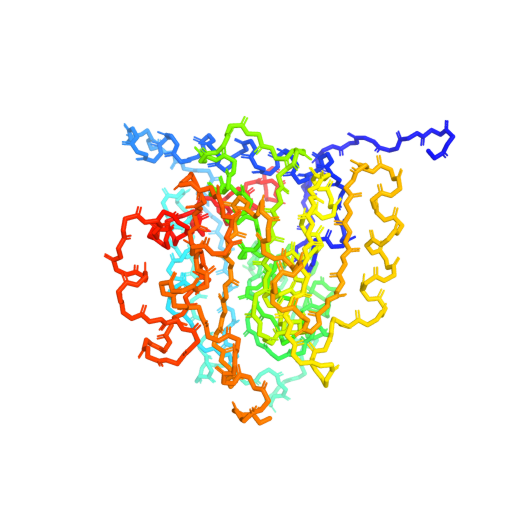1.00 49.48 145 THR A C 1
ATOM 1200 O O . THR A 1 157 ? 183.477 169.753 79.629 1.00 49.18 145 THR A O 1
ATOM 1204 N N . ILE A 1 158 ? 185.503 169.072 78.915 1.00 49.87 146 ILE A N 1
ATOM 1205 C CA . ILE A 1 158 ? 186.172 170.281 79.356 1.00 49.72 146 ILE A CA 1
ATOM 1206 C C . ILE A 1 158 ? 185.565 171.507 78.658 1.00 50.16 146 ILE A C 1
ATOM 1207 O O . ILE A 1 158 ? 185.282 172.516 79.310 1.00 49.98 146 ILE A O 1
ATOM 1212 N N . GLU A 1 159 ? 185.404 171.440 77.336 1.00 50.38 147 GLU A N 1
ATOM 1213 C CA . GLU A 1 159 ? 184.798 172.556 76.591 1.00 51.53 147 GLU A CA 1
ATOM 1214 C C . GLU A 1 159 ? 183.361 172.878 77.054 1.00 50.81 147 GLU A C 1
ATOM 1215 O O . GLU A 1 159 ? 182.982 174.044 77.122 1.00 49.51 147 GLU A O 1
ATOM 1221 N N . GLU A 1 160 ? 182.572 171.847 77.351 1.00 50.91 148 GLU A N 1
ATOM 1222 C CA . GLU A 1 160 ? 181.234 172.036 77.937 1.00 52.20 148 GLU A CA 1
ATOM 1223 C C . GLU A 1 160 ? 181.274 172.799 79.236 1.00 51.75 148 GLU A C 1
ATOM 1224 O O . GLU A 1 160 ? 180.319 173.485 79.565 1.00 51.47 148 GLU A O 1
ATOM 1230 N N . ASN A 1 161 ? 182.358 172.641 79.994 1.00 51.66 149 ASN A N 1
ATOM 1231 C CA . ASN A 1 161 ? 182.451 173.223 81.323 1.00 51.07 149 ASN A CA 1
ATOM 1232 C C . ASN A 1 161 ? 183.003 174.656 81.331 1.00 51.22 149 ASN A C 1
ATOM 1233 O O . ASN A 1 161 ? 182.581 175.472 82.144 1.00 50.82 149 ASN A O 1
ATOM 1238 N N . PHE A 1 162 ? 183.935 174.962 80.429 1.00 50.54 150 PHE A N 1
ATOM 1239 C CA . PHE A 1 162 ? 184.573 176.263 80.399 1.00 50.02 150 PHE A CA 1
ATOM 1240 C C . PHE A 1 162 ? 184.260 177.104 79.153 1.00 50.14 150 PHE A C 1
ATOM 1241 O O . PHE A 1 162 ? 184.605 178.290 79.091 1.00 50.31 150 PHE A O 1
ATOM 1249 N N . GLY A 1 163 ? 183.573 176.515 78.186 1.00 50.26 151 GLY A N 1
ATOM 1250 C CA . GLY A 1 163 ? 183.134 177.235 77.000 1.00 50.55 151 GLY A CA 1
ATOM 1251 C C . GLY A 1 163 ? 184.251 177.534 76.029 1.00 51.04 151 GLY A C 1
ATOM 1252 O O . GLY A 1 163 ? 184.046 178.240 75.050 1.00 50.99 151 GLY A O 1
ATOM 1253 N N . ARG A 1 164 ? 185.427 176.977 76.299 1.00 51.82 152 ARG A N 1
ATOM 1254 C CA . ARG A 1 164 ? 186.624 177.205 75.512 1.00 52.80 152 ARG A CA 1
ATOM 1255 C C . ARG A 1 164 ? 187.616 176.078 75.813 1.00 52.46 152 ARG A C 1
ATOM 1256 O O . ARG A 1 164 ? 187.464 175.339 76.796 1.00 52.14 152 ARG A O 1
ATOM 1264 N N . LEU A 1 165 ? 188.655 175.970 74.998 1.00 52.17 153 LEU A N 1
ATOM 1265 C CA . LEU A 1 165 ? 189.738 175.054 75.290 1.00 52.31 153 LEU A CA 1
ATOM 1266 C C . LEU A 1 165 ? 191.107 175.738 75.323 1.00 51.79 153 LEU A C 1
ATOM 1267 O O . LEU A 1 165 ? 191.974 175.356 76.126 1.00 51.24 153 LEU A O 1
ATOM 1272 N N . LYS A 1 166 ? 191.310 176.728 74.456 1.00 51.85 154 LYS A N 1
ATOM 1273 C CA . LYS A 1 166 ? 192.650 177.285 74.219 1.00 51.98 154 LYS A CA 1
ATOM 1274 C C . LYS A 1 166 ? 193.314 177.768 75.508 1.00 52.38 154 LYS A C 1
ATOM 1275 O O . LYS A 1 166 ? 194.524 177.625 75.678 1.00 53.65 154 LYS A O 1
ATOM 1277 N N . GLY A 1 167 ? 192.575 178.310 76.454 1.00 51.88 155 GLY A N 1
ATOM 1278 C CA . GLY A 1 167 ? 193.283 178.763 77.671 1.00 52.12 155 GLY A CA 1
ATOM 1279 C C . GLY A 1 167 ? 193.739 177.682 78.647 1.00 51.16 155 GLY A C 1
ATOM 1280 O O . GLY A 1 167 ? 194.736 177.829 79.360 1.00 50.84 155 GLY A O 1
ATOM 1281 N N . VAL A 1 168 ? 193.017 176.580 78.630 1.00 50.31 156 VAL A N 1
ATOM 1282 C CA . VAL A 1 168 ? 192.698 175.827 79.843 1.00 50.05 156 VAL A CA 1
ATOM 1283 C C . VAL A 1 168 ? 193.824 174.962 80.376 1.00 49.55 156 VAL A C 1
ATOM 1284 O O . VAL A 1 168 ? 194.489 174.274 79.613 1.00 48.79 156 VAL A O 1
ATOM 1288 N N . LYS A 1 169 ? 194.011 174.997 81.697 1.00 49.96 157 LYS A N 1
ATOM 1289 C CA . LYS A 1 169 ? 195.078 174.238 82.365 1.00 50.51 157 LYS A CA 1
ATOM 1290 C C . LYS A 1 169 ? 194.546 172.916 82.902 1.00 51.30 157 LYS A C 1
ATOM 1291 O O . LYS A 1 169 ? 193.635 172.900 83.727 1.00 52.08 157 LYS A O 1
ATOM 1297 N N . VAL A 1 170 ? 195.132 171.823 82.409 1.00 51.67 158 VAL A N 1
ATOM 1298 C CA . VAL A 1 170 ? 194.735 170.446 82.712 1.00 51.33 158 VAL A CA 1
ATOM 1299 C C . VAL A 1 170 ? 195.925 169.779 83.406 1.00 51.53 158 VAL A C 1
ATOM 1300 O O . VAL A 1 170 ? 197.053 169.817 82.908 1.00 50.98 158 VAL A O 1
ATOM 1304 N N . VAL A 1 171 ? 195.691 169.199 84.574 1.00 51.88 159 VAL A N 1
ATOM 1305 C CA . VAL A 1 171 ? 196.743 168.452 85.260 1.00 51.78 159 VAL A CA 1
ATOM 1306 C C . VAL A 1 171 ? 196.331 166.985 85.297 1.00 51.73 159 VAL A C 1
ATOM 1307 O O . VAL A 1 171 ? 195.238 166.671 85.796 1.00 51.54 159 VAL A O 1
ATOM 1311 N N . PHE A 1 172 ? 197.157 166.102 84.710 1.00 51.20 160 PHE A N 1
ATOM 1312 C CA . PHE A 1 172 ? 197.014 164.644 84.935 1.00 51.05 160 PHE A CA 1
ATOM 1313 C C . PHE A 1 172 ? 197.929 164.151 86.083 1.00 50.48 160 PHE A C 1
ATOM 1314 O O . PHE A 1 172 ? 199.146 164.355 86.045 1.00 50.54 160 PHE A O 1
ATOM 1322 N N . MET A 1 173 ? 197.318 163.479 87.061 1.00 50.40 161 MET A N 1
ATOM 1323 C CA . MET A 1 173 ? 197.984 162.967 88.271 1.00 49.98 161 MET A CA 1
ATOM 1324 C C . MET A 1 173 ? 198.200 161.442 88.239 1.00 50.02 161 MET A C 1
ATOM 1325 O O . MET A 1 173 ? 197.207 160.654 88.102 1.00 49.08 161 MET A O 1
ATOM 1330 N N . GLY A 1 174 ? 199.475 161.043 88.422 1.00 49.41 162 GLY A N 1
ATOM 1331 C CA . GLY A 1 174 ? 199.870 159.649 88.672 1.00 49.49 162 GLY A CA 1
ATOM 1332 C C . GLY A 1 174 ? 200.700 158.966 87.586 1.00 50.22 162 GLY A C 1
ATOM 1333 O O . GLY A 1 174 ? 201.860 159.334 87.345 1.00 49.72 162 GLY A O 1
ATOM 1334 N N . ASP A 1 175 ? 200.110 157.933 86.973 1.00 50.97 163 ASP A N 1
ATOM 1335 C CA . ASP A 1 175 ? 200.726 157.154 85.895 1.00 51.58 163 ASP A CA 1
ATOM 1336 C C . ASP A 1 175 ? 200.619 157.935 84.585 1.00 52.10 163 ASP A C 1
ATOM 1337 O O . ASP A 1 175 ? 199.693 157.790 83.789 1.00 52.40 163 ASP A O 1
ATOM 1342 N N . THR A 1 176 ? 201.621 158.753 84.377 1.00 52.84 164 THR A N 1
ATOM 1343 C CA . THR A 1 176 ? 201.582 159.832 83.428 1.00 53.66 164 THR A CA 1
ATOM 1344 C C . THR A 1 176 ? 201.980 159.354 82.025 1.00 53.28 164 THR A C 1
ATOM 1345 O O . THR A 1 176 ? 201.906 160.091 81.047 1.00 53.21 164 THR A O 1
ATOM 1349 N N . ARG A 1 177 ? 202.385 158.095 81.940 1.00 53.16 165 ARG A N 1
ATOM 1350 C CA . ARG A 1 177 ? 202.779 157.481 80.683 1.00 52.84 165 ARG A CA 1
ATOM 1351 C C . ARG A 1 177 ? 201.783 156.417 80.188 1.00 51.73 165 ARG A C 1
ATOM 1352 O O . ARG A 1 177 ? 202.016 155.839 79.141 1.00 51.70 165 ARG A O 1
ATOM 1360 N N . ASN A 1 178 ? 200.700 156.144 80.924 1.00 50.73 166 ASN A N 1
ATOM 1361 C CA . ASN A 1 178 ? 199.727 155.145 80.470 1.00 49.96 166 ASN A CA 1
ATOM 1362 C C . ASN A 1 178 ? 198.979 155.651 79.228 1.00 49.57 166 ASN A C 1
ATOM 1363 O O . ASN A 1 178 ? 199.143 156.818 78.833 1.00 48.71 166 ASN A O 1
ATOM 1368 N N . ASN A 1 179 ? 198.208 154.756 78.600 1.00 48.96 167 ASN A N 1
ATOM 1369 C CA . ASN A 1 179 ? 197.496 155.059 77.360 1.00 48.37 167 ASN A CA 1
ATOM 1370 C C . ASN A 1 179 ? 196.609 156.317 77.431 1.00 48.63 167 ASN A C 1
ATOM 1371 O O . ASN A 1 179 ? 196.590 157.124 76.499 1.00 47.58 167 ASN A O 1
ATOM 1376 N N . VAL A 1 180 ? 195.907 156.471 78.553 1.00 49.14 168 VAL A N 1
ATOM 1377 C CA . VAL A 1 180 ? 194.956 157.551 78.753 1.00 49.54 168 VAL A CA 1
ATOM 1378 C C . VAL A 1 180 ? 195.658 158.871 78.973 1.00 49.42 168 VAL A C 1
ATOM 1379 O O . VAL A 1 180 ? 195.250 159.891 78.438 1.00 50.03 168 VAL A O 1
ATOM 1383 N N . ALA A 1 181 ? 196.732 158.855 79.744 1.00 49.65 169 ALA A N 1
ATOM 1384 C CA . ALA A 1 181 ? 197.542 160.067 79.973 1.00 49.05 169 ALA A CA 1
ATOM 1385 C C . ALA A 1 181 ? 198.214 160.569 78.681 1.00 48.20 169 ALA A C 1
ATOM 1386 O O . ALA A 1 181 ? 198.310 161.774 78.443 1.00 47.57 169 ALA A O 1
ATOM 1388 N N . THR A 1 182 ? 198.645 159.630 77.852 1.00 47.46 170 THR A N 1
ATOM 1389 C CA . THR A 1 182 ? 199.348 159.932 76.632 1.00 47.20 170 THR A CA 1
ATOM 1390 C C . THR A 1 182 ? 198.401 160.615 75.630 1.00 47.67 170 THR A C 1
ATOM 1391 O O . THR A 1 182 ? 198.730 161.665 75.080 1.00 47.36 170 THR A O 1
ATOM 1395 N N . SER A 1 183 ? 197.209 160.026 75.431 1.00 47.87 171 SER A N 1
ATOM 1396 C CA . SER A 1 183 ? 196.230 160.545 74.496 1.00 47.14 171 SER A CA 1
ATOM 1397 C C . SER A 1 183 ? 195.705 161.895 74.954 1.00 47.75 171 SER A C 1
ATOM 1398 O O . SER A 1 183 ? 195.451 162.784 74.127 1.00 47.62 171 SER A O 1
ATOM 1401 N N . LEU A 1 184 ? 195.568 162.068 76.268 1.00 48.09 172 LEU A N 1
ATOM 1402 C CA . LEU A 1 184 ? 195.125 163.337 76.838 1.00 48.67 172 LEU A CA 1
ATOM 1403 C C . LEU A 1 184 ? 196.110 164.483 76.589 1.00 48.95 172 LEU A C 1
ATOM 1404 O O . LEU A 1 184 ? 195.692 165.607 76.246 1.00 48.84 172 LEU A O 1
ATOM 1409 N N . MET A 1 185 ? 197.405 164.201 76.790 1.00 48.85 173 MET A N 1
ATOM 1410 C CA . MET A 1 185 ? 198.470 165.138 76.500 1.00 49.12 173 MET A CA 1
ATOM 1411 C C . MET A 1 185 ? 198.450 165.607 75.053 1.00 48.43 173 MET A C 1
ATOM 1412 O O . MET A 1 185 ? 198.588 166.788 74.773 1.00 48.29 173 MET A O 1
ATOM 1417 N N . ILE A 1 186 ? 198.294 164.671 74.138 1.00 48.75 174 ILE A N 1
ATOM 1418 C CA . ILE A 1 186 ? 198.237 164.970 72.708 1.00 48.27 174 ILE A CA 1
ATOM 1419 C C . ILE A 1 186 ? 197.029 165.852 72.379 1.00 49.23 174 ILE A C 1
ATOM 1420 O O . ILE A 1 186 ? 197.133 166.840 71.625 1.00 49.36 174 ILE A O 1
ATOM 1425 N N . ALA A 1 187 ? 195.864 165.466 72.913 1.00 49.18 175 ALA A N 1
ATOM 1426 C CA . ALA A 1 187 ? 194.626 166.197 72.655 1.00 48.72 175 ALA A CA 1
ATOM 1427 C C . ALA A 1 187 ? 194.755 167.633 73.135 1.00 48.79 175 ALA A C 1
ATOM 1428 O O . ALA A 1 187 ? 194.381 168.562 72.422 1.00 48.53 175 ALA A O 1
ATOM 1430 N N . CYS A 1 188 ? 195.300 167.792 74.333 1.00 48.80 176 CYS A N 1
ATOM 1431 C CA . CYS A 1 188 ? 195.533 169.119 74.912 1.00 50.54 176 CYS A CA 1
ATOM 1432 C C . CYS A 1 188 ? 196.469 169.974 74.075 1.00 49.66 176 CYS A C 1
ATOM 1433 O O . CYS A 1 188 ? 196.158 171.119 73.770 1.00 50.25 176 CYS A O 1
ATOM 1436 N N . ALA A 1 189 ? 197.613 169.405 73.722 1.00 49.60 177 ALA A N 1
ATOM 1437 C CA . ALA A 1 189 ? 198.588 170.072 72.861 1.00 49.06 177 ALA A CA 1
ATOM 1438 C C . ALA A 1 189 ? 197.939 170.550 71.559 1.00 48.08 177 ALA A C 1
ATOM 1439 O O . ALA A 1 189 ? 198.216 171.667 71.101 1.00 47.87 177 ALA A O 1
ATOM 1441 N N . LYS A 1 190 ? 197.105 169.705 70.969 1.00 47.34 178 LYS A N 1
ATOM 1442 C CA . LYS A 1 190 ? 196.479 170.011 69.652 1.00 47.43 178 LYS A CA 1
ATOM 1443 C C . LYS A 1 190 ? 195.506 171.192 69.761 1.00 47.11 178 LYS A C 1
ATOM 1444 O O . LYS A 1 190 ? 195.381 171.992 68.838 1.00 45.49 178 LYS A O 1
ATOM 1450 N N . MET A 1 191 ? 194.830 171.272 70.911 1.00 47.96 179 MET A N 1
ATOM 1451 C CA . MET A 1 191 ? 193.780 172.269 71.152 1.00 48.82 179 MET A CA 1
ATOM 1452 C C . MET A 1 191 ? 194.260 173.542 71.874 1.00 49.14 179 MET A C 1
ATOM 1453 O O . MET A 1 191 ? 193.449 174.383 72.265 1.00 49.40 179 MET A O 1
ATOM 1458 N N . GLY A 1 192 ? 195.579 173.692 71.977 1.00 49.41 180 GLY A N 1
ATOM 1459 C CA . GLY A 1 192 ? 196.205 174.873 72.528 1.00 49.52 180 GLY A CA 1
ATOM 1460 C C . GLY A 1 192 ? 196.054 174.955 74.028 1.00 49.76 180 GLY A C 1
ATOM 1461 O O . GLY A 1 192 ? 195.989 176.030 74.577 1.00 48.59 180 GLY A O 1
ATOM 1462 N N . MET A 1 193 ? 195.996 173.816 74.697 1.00 51.16 181 MET A N 1
ATOM 1463 C CA . MET A 1 193 ? 195.757 173.802 76.156 1.00 52.31 181 MET A CA 1
ATOM 1464 C C . MET A 1 193 ? 197.055 173.721 76.916 1.00 52.11 181 MET A C 1
ATOM 1465 O O . MET A 1 193 ? 198.083 173.332 76.364 1.00 52.12 181 MET A O 1
ATOM 1470 N N . ASN A 1 194 ? 197.003 174.102 78.193 1.00 52.52 182 ASN A N 1
ATOM 1471 C CA . ASN A 1 194 ? 198.150 173.970 79.090 1.00 52.27 182 ASN A CA 1
ATOM 1472 C C . ASN A 1 194 ? 198.057 172.696 79.915 1.00 51.89 182 ASN A C 1
ATOM 1473 O O . ASN A 1 194 ? 197.313 172.610 80.899 1.00 51.83 182 ASN A O 1
ATOM 1478 N N . PHE A 1 195 ? 198.797 171.683 79.468 1.00 51.37 183 PHE A N 1
ATOM 1479 C CA . PHE A 1 195 ? 198.773 170.357 80.075 1.00 50.51 183 PHE A CA 1
ATOM 1480 C C . PHE A 1 195 ? 200.035 170.192 80.962 1.00 50.38 183 PHE A C 1
ATOM 1481 O O . PHE A 1 195 ? 201.153 170.485 80.535 1.00 49.29 183 PHE A O 1
ATOM 1489 N N . VAL A 1 196 ? 199.815 169.747 82.201 1.00 50.27 184 VAL A N 1
ATOM 1490 C CA . VAL A 1 196 ? 200.885 169.352 83.114 1.00 50.09 184 VAL A CA 1
ATOM 1491 C C . VAL A 1 196 ? 200.683 167.892 83.523 1.00 49.81 184 VAL A C 1
ATOM 1492 O O . VAL A 1 196 ? 199.642 167.495 84.025 1.00 48.27 184 VAL A O 1
ATOM 1496 N N . ALA A 1 197 ? 201.742 167.126 83.340 1.00 50.15 185 ALA A N 1
ATOM 1497 C CA . ALA A 1 197 ? 201.837 165.759 83.814 1.00 50.61 185 ALA A CA 1
ATOM 1498 C C . ALA A 1 197 ? 202.472 165.738 85.209 1.00 50.53 185 ALA A C 1
ATOM 1499 O O . ALA A 1 197 ? 203.589 166.205 85.385 1.00 51.33 185 ALA A O 1
ATOM 1501 N N . CYS A 1 198 ? 201.771 165.195 86.200 1.00 50.68 186 CYS A N 1
ATOM 1502 C CA . CYS A 1 198 ? 202.277 165.192 87.586 1.00 50.20 186 CYS A CA 1
ATOM 1503 C C . CYS A 1 198 ? 202.250 163.795 88.179 1.00 49.94 186 CYS A C 1
ATOM 1504 O O . CYS A 1 198 ? 201.178 163.242 88.448 1.00 49.96 186 CYS A O 1
ATOM 1507 N N . GLY A 1 199 ? 203.434 163.221 88.369 1.00 49.81 187 GLY A N 1
ATOM 1508 C CA . GLY A 1 199 ? 203.564 161.895 88.966 1.00 49.50 187 GLY A CA 1
ATOM 1509 C C . GLY A 1 199 ? 205.013 161.553 89.234 1.00 49.26 187 GLY A C 1
ATOM 1510 O O . GLY A 1 199 ? 205.887 162.432 89.162 1.00 49.91 187 GLY A O 1
ATOM 1511 N N . PRO A 1 200 ? 205.295 160.285 89.581 1.00 48.73 188 PRO A N 1
ATOM 1512 C CA . PRO A 1 200 ? 206.711 159.958 89.872 1.00 48.46 188 PRO A CA 1
ATOM 1513 C C . PRO A 1 200 ? 207.565 159.939 88.598 1.00 48.87 188 PRO A C 1
ATOM 1514 O O . PRO A 1 200 ? 207.069 159.607 87.501 1.00 48.88 188 PRO A O 1
ATOM 1518 N N . GLU A 1 201 ? 208.835 160.283 88.751 1.00 49.37 189 GLU A N 1
ATOM 1519 C CA . GLU A 1 201 ? 209.749 160.399 87.636 1.00 49.93 189 GLU A CA 1
ATOM 1520 C C . GLU A 1 201 ? 209.826 159.042 86.864 1.00 50.11 189 GLU A C 1
ATOM 1521 O O . GLU A 1 201 ? 209.945 159.020 85.563 1.00 50.19 189 GLU A O 1
ATOM 1527 N N . GLU A 1 202 ? 209.740 157.921 87.611 1.00 50.11 190 GLU A N 1
ATOM 1528 C CA . GLU A 1 202 ? 209.699 156.580 86.982 1.00 50.22 190 GLU A CA 1
ATOM 1529 C C . GLU A 1 202 ? 208.589 156.451 85.963 1.00 50.45 190 GLU A C 1
ATOM 1530 O O . GLU A 1 202 ? 208.711 155.664 85.025 1.00 50.45 190 GLU A O 1
ATOM 1536 N N . LEU A 1 203 ? 207.503 157.207 86.162 1.00 50.54 191 LEU A N 1
ATOM 1537 C CA . LEU A 1 203 ? 206.345 157.158 85.297 1.00 50.05 191 LEU A CA 1
ATOM 1538 C C . LEU A 1 203 ? 206.090 158.485 84.573 1.00 50.01 191 LEU A C 1
ATOM 1539 O O . LEU A 1 203 ? 204.918 158.863 84.331 1.00 49.87 191 LEU A O 1
ATOM 1544 N N . LYS A 1 204 ? 207.169 159.172 84.188 1.00 49.46 192 LYS A N 1
ATOM 1545 C CA . LYS A 1 204 ? 207.041 160.429 83.441 1.00 49.71 192 LYS A CA 1
ATOM 1546 C C . LYS A 1 204 ? 206.532 160.139 82.021 1.00 49.59 192 LYS A C 1
ATOM 1547 O O . LYS A 1 204 ? 206.642 159.017 81.545 1.00 49.58 192 LYS A O 1
ATOM 1553 N N . PRO A 1 205 ? 205.974 161.146 81.347 1.00 49.60 193 PRO A N 1
ATOM 1554 C CA . PRO A 1 205 ? 205.503 160.898 79.991 1.00 50.62 193 PRO A CA 1
ATOM 1555 C C . PRO A 1 205 ? 206.500 160.201 79.052 1.00 51.16 193 PRO A C 1
ATOM 1556 O O . PRO A 1 205 ? 207.705 160.416 79.163 1.00 52.29 193 PRO A O 1
ATOM 1560 N N . ARG A 1 206 ? 206.000 159.360 78.151 1.00 52.02 194 ARG A N 1
ATOM 1561 C CA . ARG A 1 206 ? 206.815 158.855 77.054 1.00 53.10 194 ARG A CA 1
ATOM 1562 C C . ARG A 1 206 ? 207.516 160.037 76.431 1.00 52.78 194 ARG A C 1
ATOM 1563 O O . ARG A 1 206 ? 206.872 161.042 76.146 1.00 52.72 194 ARG A O 1
ATOM 1571 N N . SER A 1 207 ? 208.819 159.915 76.197 1.00 53.01 195 SER A N 1
ATOM 1572 C CA . SER A 1 207 ? 209.618 161.059 75.750 1.00 53.05 195 SER A CA 1
ATOM 1573 C C . SER A 1 207 ? 209.461 161.369 74.256 1.00 52.97 195 SER A C 1
ATOM 1574 O O . SER A 1 207 ? 209.467 162.528 73.870 1.00 53.32 195 SER A O 1
ATOM 1577 N N . ASP A 1 208 ? 209.339 160.348 73.415 1.00 52.83 196 ASP A N 1
ATOM 1578 C CA . ASP A 1 208 ? 209.045 160.570 71.995 1.00 52.90 196 ASP A CA 1
ATOM 1579 C C . ASP A 1 208 ? 207.675 161.290 71.776 1.00 52.59 196 ASP A C 1
ATOM 1580 O O . ASP A 1 208 ? 207.549 162.153 70.898 1.00 52.29 196 ASP A O 1
ATOM 1585 N N . VAL A 1 209 ? 206.663 160.950 72.576 1.00 51.98 197 VAL A N 1
ATOM 1586 C CA . VAL A 1 209 ? 205.372 161.613 72.457 1.00 51.27 197 VAL A CA 1
ATOM 1587 C C . VAL A 1 209 ? 205.432 163.037 73.026 1.00 51.03 197 VAL A C 1
ATOM 1588 O O . VAL A 1 209 ? 204.935 163.979 72.409 1.00 49.36 197 VAL A O 1
ATOM 1592 N N . PHE A 1 210 ? 206.072 163.188 74.184 1.00 51.70 198 PHE A N 1
ATOM 1593 C CA . PHE A 1 210 ? 206.326 164.519 74.783 1.00 52.35 198 PHE A CA 1
ATOM 1594 C C . PHE A 1 210 ? 206.988 165.529 73.827 1.00 52.05 198 PHE A C 1
ATOM 1595 O O . PHE A 1 210 ? 206.589 166.695 73.777 1.00 51.09 198 PHE A O 1
ATOM 1603 N N . LYS A 1 211 ? 207.988 165.068 73.084 1.00 52.46 199 LYS A N 1
ATOM 1604 C CA . LYS A 1 211 ? 208.737 165.927 72.152 1.00 53.27 199 LYS A CA 1
ATOM 1605 C C . LYS A 1 211 ? 207.886 166.288 70.939 1.00 53.82 199 LYS A C 1
ATOM 1606 O O . LYS A 1 211 ? 207.985 167.387 70.379 1.00 53.62 199 LYS A O 1
ATOM 1608 N N . ARG A 1 212 ? 207.047 165.354 70.523 1.00 54.45 200 ARG A N 1
ATOM 1609 C CA . ARG A 1 212 ? 206.145 165.624 69.416 1.00 55.18 200 ARG A CA 1
ATOM 1610 C C . ARG A 1 212 ? 205.079 166.655 69.815 1.00 54.23 200 ARG A C 1
ATOM 1611 O O . ARG A 1 212 ? 204.714 167.505 69.012 1.00 54.36 200 ARG A O 1
ATOM 1619 N N . CYS A 1 213 ? 204.638 166.591 71.067 1.00 53.40 201 CYS A N 1
ATOM 1620 C CA . CYS A 1 213 ? 203.758 167.598 71.651 1.00 52.94 201 CYS A CA 1
ATOM 1621 C C . CYS A 1 213 ? 204.408 168.978 71.832 1.00 53.18 201 CYS A C 1
ATOM 1622 O O . CYS A 1 213 ? 203.719 170.003 71.753 1.00 53.25 201 CYS A O 1
ATOM 1625 N N . GLN A 1 214 ? 205.717 169.022 72.073 1.00 52.63 202 GLN A N 1
ATOM 1626 C CA . GLN A 1 214 ? 206.401 170.296 72.133 1.00 52.45 202 GLN A CA 1
ATOM 1627 C C . GLN A 1 214 ? 206.418 170.968 70.757 1.00 52.55 202 GLN A C 1
ATOM 1628 O O . GLN A 1 214 ? 206.351 172.190 70.666 1.00 52.61 202 GLN A O 1
ATOM 1634 N N . GLU A 1 215 ? 206.494 170.178 69.691 1.00 52.76 203 GLU A N 1
ATOM 1635 C CA . GLU A 1 215 ? 206.341 170.713 68.342 1.00 53.44 203 GLU A CA 1
ATOM 1636 C C . GLU A 1 215 ? 204.866 171.113 68.087 1.00 53.17 203 GLU A C 1
ATOM 1637 O O . GLU A 1 215 ? 204.604 172.214 67.612 1.00 53.23 203 GLU A O 1
ATOM 1643 N N . ILE A 1 216 ? 203.905 170.257 68.425 1.00 52.90 204 ILE A N 1
ATOM 1644 C CA . ILE A 1 216 ? 202.490 170.653 68.308 1.00 52.71 204 ILE A CA 1
ATOM 1645 C C . ILE A 1 216 ? 202.253 172.066 68.850 1.00 52.13 204 ILE A C 1
ATOM 1646 O O . ILE A 1 216 ? 201.740 172.931 68.144 1.00 51.99 204 ILE A O 1
ATOM 1651 N N . VAL A 1 217 ? 202.615 172.291 70.108 1.00 51.68 205 VAL A N 1
ATOM 1652 C CA . VAL A 1 217 ? 202.246 173.538 70.794 1.00 51.19 205 VAL A CA 1
ATOM 1653 C C . VAL A 1 217 ? 202.919 174.803 70.264 1.00 51.30 205 VAL A C 1
ATOM 1654 O O . VAL A 1 217 ? 202.422 175.899 70.519 1.00 51.38 205 VAL A O 1
ATOM 1658 N N . LYS A 1 218 ? 204.027 174.663 69.534 1.00 51.08 206 LYS A N 1
ATOM 1659 C CA . LYS A 1 218 ? 204.663 175.819 68.894 1.00 51.19 206 LYS A CA 1
ATOM 1660 C C . LYS A 1 218 ? 203.689 176.463 67.899 1.00 50.59 206 LYS A C 1
ATOM 1661 O O . LYS A 1 218 ? 203.651 177.686 67.760 1.00 50.75 206 LYS A O 1
ATOM 1663 N N . GLU A 1 219 ? 202.879 175.652 67.235 1.00 50.06 207 GLU A N 1
ATOM 1664 C CA . GLU A 1 219 ? 201.831 176.187 66.387 1.00 49.85 207 GLU A CA 1
ATOM 1665 C C . GLU A 1 219 ? 200.538 176.500 67.167 1.00 49.72 207 GLU A C 1
ATOM 1666 O O . GLU A 1 219 ? 199.799 177.399 66.790 1.00 49.47 207 GLU A O 1
ATOM 1668 N N . THR A 1 220 ? 200.245 175.770 68.240 1.00 49.65 208 THR A N 1
ATOM 1669 C CA . THR A 1 220 ? 198.937 175.933 68.908 1.00 49.57 208 THR A CA 1
ATOM 1670 C C . THR A 1 220 ? 198.928 176.898 70.109 1.00 50.13 208 THR A C 1
ATOM 1671 O O . THR A 1 220 ? 197.838 177.201 70.629 1.00 49.68 208 THR A O 1
ATOM 1675 N N . ASP A 1 221 ? 200.117 177.359 70.544 1.00 49.85 209 ASP A N 1
ATOM 1676 C CA . ASP A 1 221 ? 200.273 178.200 71.748 1.00 49.97 209 ASP A CA 1
ATOM 1677 C C . ASP A 1 221 ? 199.823 177.495 73.022 1.00 50.38 209 ASP A C 1
ATOM 1678 O O . ASP A 1 221 ? 199.503 178.156 74.016 1.00 51.13 209 ASP A O 1
ATOM 1683 N N . GLY A 1 222 ? 199.772 176.166 72.996 1.00 50.25 210 GLY A N 1
ATOM 1684 C CA . GLY A 1 222 ? 199.589 175.387 74.216 1.00 50.15 210 GLY A CA 1
ATOM 1685 C C . GLY A 1 222 ? 200.920 175.240 74.936 1.00 50.33 210 GLY A C 1
ATOM 1686 O O . GLY A 1 222 ? 201.915 175.820 74.530 1.00 49.20 210 GLY A O 1
ATOM 1687 N N . SER A 1 223 ? 200.912 174.473 76.024 1.00 51.02 211 SER A N 1
ATOM 1688 C CA . SER A 1 223 ? 202.122 174.075 76.741 1.00 50.68 211 SER A CA 1
ATOM 1689 C C . SER A 1 223 ? 201.938 172.642 77.235 1.00 50.87 211 SER A C 1
ATOM 1690 O O . SER A 1 223 ? 200.819 172.199 77.507 1.00 50.04 211 SER A O 1
ATOM 1693 N N . VAL A 1 224 ? 203.048 171.932 77.340 1.00 51.58 212 VAL A N 1
ATOM 1694 C CA . VAL A 1 224 ? 203.083 170.581 77.865 1.00 52.50 212 VAL A CA 1
ATOM 1695 C C . VAL A 1 224 ? 204.288 170.531 78.840 1.00 51.88 212 VAL A C 1
ATOM 1696 O O . VAL A 1 224 ? 205.343 171.090 78.557 1.00 51.71 212 VAL A O 1
ATOM 1700 N N . SER A 1 225 ? 204.105 169.887 79.993 1.00 51.43 213 SER A N 1
ATOM 1701 C CA . SER A 1 225 ? 205.092 169.922 81.082 1.00 51.26 213 SER A CA 1
ATOM 1702 C C . SER A 1 225 ? 205.026 168.681 81.941 1.00 50.73 213 SER A C 1
ATOM 1703 O O . SER A 1 225 ? 204.013 168.009 81.966 1.00 50.53 213 SER A O 1
ATOM 1706 N N . PHE A 1 226 ? 206.103 168.414 82.679 1.00 50.15 214 PHE A N 1
ATOM 1707 C CA . PHE A 1 226 ? 206.089 167.379 83.711 1.00 49.62 214 PHE A CA 1
ATOM 1708 C C . PHE A 1 226 ? 206.733 167.894 85.003 1.00 49.51 214 PHE A C 1
ATOM 1709 O O . PHE A 1 226 ? 207.677 168.648 84.963 1.00 48.71 214 PHE A O 1
ATOM 1717 N N . THR A 1 227 ? 206.178 167.495 86.143 1.00 50.09 215 THR A N 1
ATOM 1718 C CA . THR A 1 227 ? 206.832 167.675 87.447 1.00 49.77 215 THR A CA 1
ATOM 1719 C C . THR A 1 227 ? 206.348 166.606 88.424 1.00 50.70 215 THR A C 1
ATOM 1720 O O . THR A 1 227 ? 205.202 166.137 88.351 1.00 51.25 215 THR A O 1
ATOM 1724 N N . SER A 1 228 ? 207.237 166.222 89.329 1.00 51.41 216 SER A N 1
ATOM 1725 C CA . SER A 1 228 ? 206.923 165.352 90.457 1.00 52.45 216 SER A CA 1
ATOM 1726 C C . SER A 1 228 ? 206.435 166.145 91.674 1.00 52.42 216 SER A C 1
ATOM 1727 O O . SER A 1 228 ? 206.039 165.543 92.724 1.00 52.97 216 SER A O 1
ATOM 1730 N N . ASN A 1 229 ? 206.497 167.481 91.558 1.00 52.27 217 ASN A N 1
ATOM 1731 C CA . ASN A 1 229 ? 206.048 168.370 92.610 1.00 52.79 217 ASN A CA 1
ATOM 1732 C C . ASN A 1 229 ? 204.600 168.743 92.457 1.00 53.48 217 ASN A C 1
ATOM 1733 O O . ASN A 1 229 ? 204.232 169.384 91.475 1.00 54.62 217 ASN A O 1
ATOM 1738 N N . LEU A 1 230 ? 203.766 168.330 93.414 1.00 54.11 218 LEU A N 1
ATOM 1739 C CA . LEU A 1 230 ? 202.306 168.579 93.375 1.00 54.21 218 LEU A CA 1
ATOM 1740 C C . LEU A 1 230 ? 201.934 170.054 93.369 1.00 54.77 218 LEU A C 1
ATOM 1741 O O . LEU A 1 230 ? 201.083 170.495 92.588 1.00 53.67 218 LEU A O 1
ATOM 1746 N N . GLU A 1 231 ? 202.608 170.809 94.230 1.00 55.49 219 GLU A N 1
ATOM 1747 C CA . GLU A 1 231 ? 202.234 172.181 94.526 1.00 56.52 219 GLU A CA 1
ATOM 1748 C C . GLU A 1 231 ? 202.324 173.035 93.261 1.00 56.54 219 GLU A C 1
ATOM 1749 O O . GLU A 1 231 ? 201.402 173.802 92.944 1.00 56.65 219 GLU A O 1
ATOM 1755 N N . GLU A 1 232 ? 203.419 172.882 92.524 1.00 56.57 220 GLU A N 1
ATOM 1756 C CA . GLU A 1 232 ? 203.632 173.691 91.328 1.00 56.86 220 GLU A CA 1
ATOM 1757 C C . GLU A 1 232 ? 202.822 173.221 90.133 1.00 56.11 220 GLU A C 1
ATOM 1758 O O . GLU A 1 232 ? 202.461 174.024 89.281 1.00 56.67 220 GLU A O 1
ATOM 1764 N N . ALA A 1 233 ? 202.522 171.927 90.076 1.00 54.85 221 ALA A N 1
ATOM 1765 C CA . ALA A 1 233 ? 201.632 171.404 89.051 1.00 53.95 221 ALA A CA 1
ATOM 1766 C C . ALA A 1 233 ? 200.219 171.984 89.128 1.00 52.46 221 ALA A C 1
ATOM 1767 O O . ALA A 1 233 ? 199.635 172.341 88.100 1.00 52.07 221 ALA A O 1
ATOM 1769 N N . LEU A 1 234 ? 199.693 172.089 90.347 1.00 50.92 222 LEU A N 1
ATOM 1770 C CA . LEU A 1 234 ? 198.248 172.218 90.564 1.00 49.57 222 LEU A CA 1
ATOM 1771 C C . LEU A 1 234 ? 197.759 173.642 90.618 1.00 48.76 222 LEU A C 1
ATOM 1772 O O . LEU A 1 234 ? 196.607 173.909 90.264 1.00 48.69 222 LEU A O 1
ATOM 1777 N N . ALA A 1 235 ? 198.613 174.556 91.060 1.00 47.74 223 ALA A N 1
ATOM 1778 C CA . ALA A 1 235 ? 198.225 175.953 91.152 1.00 47.28 223 ALA A CA 1
ATOM 1779 C C . ALA A 1 235 ? 197.552 176.422 89.855 1.00 46.88 223 ALA A C 1
ATOM 1780 O O . ALA A 1 235 ? 198.133 176.333 88.768 1.00 46.18 223 ALA A O 1
ATOM 1782 N N . GLY A 1 236 ? 196.307 176.877 89.980 1.00 46.67 224 GLY A N 1
ATOM 1783 C CA . GLY A 1 236 ? 195.532 177.367 88.838 1.00 46.73 224 GLY A CA 1
ATOM 1784 C C . GLY A 1 236 ? 195.029 176.339 87.834 1.00 46.44 224 GLY A C 1
ATOM 1785 O O . GLY A 1 236 ? 194.556 176.717 86.761 1.00 46.88 224 GLY A O 1
ATOM 1786 N N . ALA A 1 237 ? 195.119 175.047 88.160 1.00 46.17 225 ALA A N 1
ATOM 1787 C CA . ALA A 1 237 ? 194.500 173.997 87.330 1.00 46.44 225 ALA A CA 1
ATOM 1788 C C . ALA A 1 237 ? 192.993 174.213 87.199 1.00 46.52 225 ALA A C 1
ATOM 1789 O O . ALA A 1 237 ? 192.306 174.438 88.184 1.00 46.34 225 ALA A O 1
ATOM 1791 N N . ASP A 1 238 ? 192.493 174.161 85.974 1.00 47.24 226 ASP A N 1
ATOM 1792 C CA . ASP A 1 238 ? 191.054 174.187 85.720 1.00 47.82 226 ASP A CA 1
ATOM 1793 C C . ASP A 1 238 ? 190.506 172.770 85.713 1.00 47.60 226 ASP A C 1
ATOM 1794 O O . ASP A 1 238 ? 189.333 172.558 86.035 1.00 47.24 226 ASP A O 1
ATOM 1799 N N . VAL A 1 239 ? 191.369 171.808 85.381 1.00 47.53 227 VAL A N 1
ATOM 1800 C CA . VAL A 1 239 ? 191.009 170.390 85.396 1.00 47.44 227 VAL A CA 1
ATOM 1801 C C . VAL A 1 239 ? 192.042 169.574 86.128 1.00 47.37 227 VAL A C 1
ATOM 1802 O O . VAL A 1 239 ? 193.217 169.650 85.800 1.00 47.83 227 VAL A O 1
ATOM 1806 N N . VAL A 1 240 ? 191.605 168.768 87.087 1.00 47.53 228 VAL A N 1
ATOM 1807 C CA . VAL A 1 240 ? 192.444 167.695 87.655 1.00 47.34 228 VAL A CA 1
ATOM 1808 C C . VAL A 1 240 ? 191.915 166.343 87.156 1.00 47.41 228 VAL A C 1
ATOM 1809 O O . VAL A 1 240 ? 190.729 166.017 87.306 1.00 47.14 228 VAL A O 1
ATOM 1813 N N . TYR A 1 241 ? 192.801 165.566 86.555 1.00 47.28 229 TYR A N 1
ATOM 1814 C CA . TYR A 1 241 ? 192.437 164.302 85.948 1.00 47.41 229 TYR A CA 1
ATOM 1815 C C . TYR A 1 241 ? 193.290 163.208 86.550 1.00 46.92 229 TYR A C 1
ATOM 1816 O O . TYR A 1 241 ? 194.455 163.444 86.848 1.00 46.73 229 TYR A O 1
ATOM 1825 N N . THR A 1 242 ? 192.722 162.012 86.698 1.00 47.01 230 THR A N 1
ATOM 1826 C CA . THR A 1 242 ? 193.499 160.841 87.077 1.00 47.37 230 THR A CA 1
ATOM 1827 C C . THR A 1 242 ? 192.928 159.541 86.494 1.00 48.23 230 THR A C 1
ATOM 1828 O O . THR A 1 242 ? 191.888 159.545 85.835 1.00 47.37 230 THR A O 1
ATOM 1832 N N . ASP A 1 243 ? 193.681 158.454 86.683 1.00 48.96 231 ASP A N 1
ATOM 1833 C CA . ASP A 1 243 ? 193.318 157.105 86.224 1.00 49.99 231 ASP A CA 1
ATOM 1834 C C . ASP A 1 243 ? 193.893 156.114 87.239 1.00 50.03 231 ASP A C 1
ATOM 1835 O O . ASP A 1 243 ? 194.664 156.488 88.095 1.00 50.37 231 ASP A O 1
ATOM 1840 N N . VAL A 1 244 ? 193.501 154.858 87.130 1.00 50.93 232 VAL A N 1
ATOM 1841 C CA . VAL A 1 244 ? 193.995 153.801 87.992 1.00 51.59 232 VAL A CA 1
ATOM 1842 C C . VAL A 1 244 ? 195.503 153.620 87.953 1.00 52.43 232 VAL A C 1
ATOM 1843 O O . VAL A 1 244 ? 196.171 153.952 86.970 1.00 53.00 232 VAL A O 1
ATOM 1847 N N . TRP A 1 245 ? 196.013 153.041 89.033 1.00 53.15 233 TRP A N 1
ATOM 1848 C CA . TRP A 1 245 ? 197.457 152.885 89.244 1.00 53.68 233 TRP A CA 1
ATOM 1849 C C . TRP A 1 245 ? 198.072 151.623 88.618 1.00 54.52 233 TRP A C 1
ATOM 1850 O O . TRP A 1 245 ? 199.217 151.670 88.151 1.00 55.25 233 TRP A O 1
ATOM 1861 N N . ALA A 1 246 ? 197.333 150.515 88.596 1.00 55.04 234 ALA A N 1
ATOM 1862 C CA . ALA A 1 246 ? 197.864 149.257 88.047 1.00 55.39 234 ALA A CA 1
ATOM 1863 C C . ALA A 1 246 ? 197.707 149.223 86.526 1.00 55.77 234 ALA A C 1
ATOM 1864 O O . ALA A 1 246 ? 196.588 149.289 85.996 1.00 56.48 234 ALA A O 1
ATOM 1866 N N . ARG A 1 257 ? 205.412 150.704 91.006 1.00 60.02 245 ARG A N 1
ATOM 1867 C CA . ARG A 1 257 ? 204.821 150.306 92.268 1.00 59.86 245 ARG A CA 1
ATOM 1868 C C . ARG A 1 257 ? 203.805 151.378 92.724 1.00 59.70 245 ARG A C 1
ATOM 1869 O O . ARG A 1 257 ? 203.980 152.582 92.493 1.00 59.18 245 ARG A O 1
ATOM 1877 N N . MET A 1 258 ? 202.705 150.886 93.283 1.00 59.39 246 MET A N 1
ATOM 1878 C CA . MET A 1 258 ? 201.829 151.600 94.221 1.00 59.51 246 MET A CA 1
ATOM 1879 C C . MET A 1 258 ? 202.504 152.644 95.139 1.00 58.01 246 MET A C 1
ATOM 1880 O O . MET A 1 258 ? 201.937 153.702 95.419 1.00 57.75 246 MET A O 1
ATOM 1885 N N . ALA A 1 259 ? 203.699 152.318 95.630 1.00 56.71 247 ALA A N 1
ATOM 1886 C CA . ALA A 1 259 ? 204.438 153.168 96.579 1.00 55.73 247 ALA A CA 1
ATOM 1887 C C . ALA A 1 259 ? 204.934 154.488 95.978 1.00 54.65 247 ALA A C 1
ATOM 1888 O O . ALA A 1 259 ? 204.934 155.553 96.672 1.00 54.45 247 ALA A O 1
ATOM 1890 N N . LEU A 1 260 ? 205.410 154.427 94.730 1.00 53.66 248 LEU A N 1
ATOM 1891 C CA . LEU A 1 260 ? 205.702 155.651 93.971 1.00 52.84 248 LEU A CA 1
ATOM 1892 C C . LEU A 1 260 ? 204.441 156.482 93.675 1.00 51.83 248 LEU A C 1
ATOM 1893 O O . LEU A 1 260 ? 204.510 157.705 93.667 1.00 51.45 248 LEU A O 1
ATOM 1895 N N . LEU A 1 261 ? 203.295 155.827 93.472 1.00 51.06 249 LEU A N 1
ATOM 1896 C CA . LEU A 1 261 ? 202.039 156.516 93.049 1.00 50.55 249 LEU A CA 1
ATOM 1897 C C . LEU A 1 261 ? 201.170 157.031 94.188 1.00 50.19 249 LEU A C 1
ATOM 1898 O O . LEU A 1 261 ? 200.483 158.021 94.008 1.00 49.47 249 LEU A O 1
ATOM 1903 N N . LYS A 1 262 ? 201.223 156.366 95.349 1.00 50.58 250 LYS A N 1
ATOM 1904 C CA . LYS A 1 262 ? 200.434 156.725 96.553 1.00 50.50 250 LYS A CA 1
ATOM 1905 C C . LYS A 1 262 ? 200.336 158.237 96.837 1.00 50.28 250 LYS A C 1
ATOM 1906 O O . LYS A 1 262 ? 199.251 158.732 97.140 1.00 50.98 250 LYS A O 1
ATOM 1909 N N . PRO A 1 263 ? 201.462 158.976 96.752 1.00 49.68 251 PRO A N 1
ATOM 1910 C CA . PRO A 1 263 ? 201.396 160.426 96.989 1.00 49.32 251 PRO A CA 1
ATOM 1911 C C . PRO A 1 263 ? 200.558 161.224 96.006 1.00 49.12 251 PRO A C 1
ATOM 1912 O O . PRO A 1 263 ? 200.235 162.364 96.289 1.00 49.10 251 PRO A O 1
ATOM 1916 N N . TYR A 1 264 ? 200.211 160.645 94.857 1.00 48.97 252 TYR A N 1
ATOM 1917 C CA . TYR A 1 264 ? 199.576 161.400 93.786 1.00 48.76 252 TYR A CA 1
ATOM 1918 C C . TYR A 1 264 ? 198.086 161.107 93.722 1.00 49.11 252 TYR A C 1
ATOM 1919 O O . TYR A 1 264 ? 197.417 161.402 92.714 1.00 49.82 252 TYR A O 1
ATOM 1928 N N . GLN A 1 265 ? 197.570 160.531 94.812 1.00 48.86 253 GLN A N 1
ATOM 1929 C CA . GLN A 1 265 ? 196.140 160.375 95.004 1.00 48.43 253 GLN A CA 1
ATOM 1930 C C . GLN A 1 265 ? 195.417 161.708 94.911 1.00 48.69 253 GLN A C 1
ATOM 1931 O O . GLN A 1 265 ? 195.803 162.681 95.522 1.00 47.78 253 GLN A O 1
ATOM 1937 N N . VAL A 1 266 ? 194.328 161.744 94.159 1.00 49.93 254 VAL A N 1
ATOM 1938 C CA . VAL A 1 266 ? 193.499 162.933 94.145 1.00 50.35 254 VAL A CA 1
ATOM 1939 C C . VAL A 1 266 ? 192.521 162.884 95.325 1.00 50.93 254 VAL A C 1
ATOM 1940 O O . VAL A 1 266 ? 191.569 162.092 95.347 1.00 51.89 254 VAL A O 1
ATOM 1944 N N . ASN A 1 267 ? 192.768 163.734 96.303 1.00 50.73 255 ASN A N 1
ATOM 1945 C CA . ASN A 1 267 ? 191.875 163.869 97.434 1.00 51.33 255 ASN A CA 1
ATOM 1946 C C . ASN A 1 267 ? 191.471 165.334 97.585 1.00 51.60 255 ASN A C 1
ATOM 1947 O O . ASN A 1 267 ? 191.823 166.166 96.712 1.00 51.68 255 ASN A O 1
ATOM 1952 N N . GLU A 1 268 ? 190.692 165.633 98.637 1.00 51.55 256 GLU A N 1
ATOM 1953 C CA . GLU A 1 268 ? 190.243 167.011 98.895 1.00 51.79 256 GLU A CA 1
ATOM 1954 C C . GLU A 1 268 ? 191.431 167.984 99.004 1.00 51.77 256 GLU A C 1
ATOM 1955 O O . GLU A 1 268 ? 191.422 169.043 98.382 1.00 51.56 256 GLU A O 1
ATOM 1957 N N . ARG A 1 269 ? 192.440 167.618 99.790 1.00 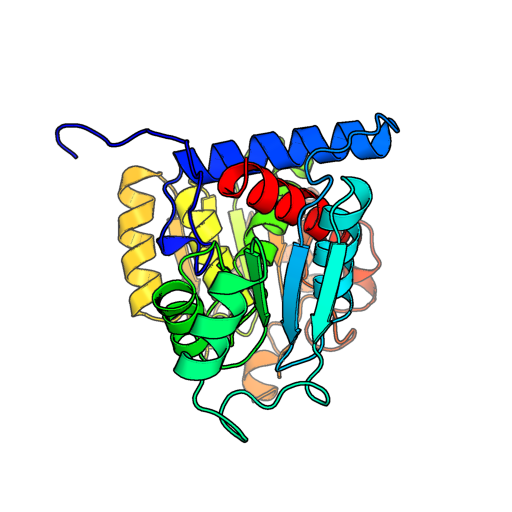52.48 257 ARG A N 1
ATOM 1958 C CA . ARG A 1 269 ? 193.673 168.426 99.931 1.00 52.82 257 ARG A CA 1
ATOM 1959 C C . ARG A 1 269 ? 194.194 168.825 98.534 1.00 53.14 257 ARG A C 1
ATOM 1960 O O . ARG A 1 269 ? 194.468 169.996 98.283 1.00 53.34 257 ARG A O 1
ATOM 1961 N N . VAL A 1 270 ? 194.300 167.846 97.635 1.00 52.92 258 VAL A N 1
ATOM 1962 C CA . VAL A 1 270 ? 194.871 168.070 96.309 1.00 53.42 258 VAL A CA 1
ATOM 1963 C C . VAL A 1 270 ? 194.028 169.032 95.491 1.00 53.72 258 VAL A C 1
ATOM 1964 O O . VAL A 1 270 ? 194.546 169.984 94.929 1.00 53.83 258 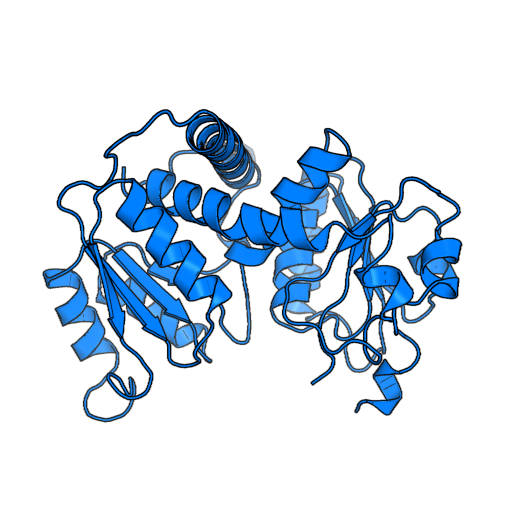VAL A O 1
ATOM 1968 N N . MET A 1 271 ? 192.724 168.792 95.441 1.00 54.39 259 MET A N 1
ATOM 1969 C CA . MET A 1 271 ? 191.803 169.687 94.740 1.00 55.13 259 MET A CA 1
ATOM 1970 C C . MET A 1 271 ? 191.939 171.157 95.213 1.00 55.05 259 MET A C 1
ATOM 1971 O O . MET A 1 271 ? 191.963 172.076 94.379 1.00 54.67 259 MET A O 1
ATOM 1976 N N . GLU A 1 272 ? 192.060 171.363 96.534 1.00 54.85 260 GLU A N 1
ATOM 1977 C CA . GLU A 1 272 ? 192.226 172.705 97.120 1.00 54.98 260 GLU A CA 1
ATOM 1978 C C . GLU A 1 272 ? 193.530 173.401 96.695 1.00 54.81 260 GLU A C 1
ATOM 1979 O O . GLU A 1 272 ? 193.634 174.617 96.780 1.00 54.75 260 GLU A O 1
ATOM 1985 N N . MET A 1 273 ? 194.524 172.630 96.257 1.00 54.47 261 MET A N 1
ATOM 1986 C CA . MET A 1 273 ? 195.802 173.185 95.829 1.00 54.41 261 MET A CA 1
ATOM 1987 C C . MET A 1 273 ? 195.699 173.944 94.512 1.00 53.39 261 MET A C 1
ATOM 1988 O O . MET A 1 273 ? 196.630 174.614 94.103 1.00 53.33 261 MET A O 1
ATOM 1993 N N . THR A 1 274 ? 194.562 173.828 93.845 1.00 52.50 262 THR A N 1
ATOM 1994 C CA . THR A 1 274 ? 194.262 174.645 92.688 1.00 52.05 262 THR A CA 1
ATOM 1995 C C . THR A 1 274 ? 194.182 176.143 92.971 1.00 51.47 262 THR A C 1
ATOM 1996 O O . THR A 1 274 ? 194.605 176.959 92.156 1.00 51.55 262 THR A O 1
ATOM 2000 N N . GLY A 1 275 ? 193.572 176.499 94.094 1.00 51.25 263 GLY A N 1
ATOM 2001 C CA . GLY A 1 275 ? 193.290 177.900 94.414 1.00 51.03 263 GLY A CA 1
ATOM 2002 C C . GLY A 1 275 ? 192.072 178.426 93.666 1.00 50.94 263 GLY A C 1
ATOM 2003 O O . GLY A 1 275 ? 191.783 179.615 93.731 1.00 50.66 263 GLY A O 1
ATOM 2004 N N . LYS A 1 276 ? 191.361 177.538 92.959 1.00 50.86 264 LYS A N 1
ATOM 2005 C CA . LYS A 1 276 ? 190.171 177.895 92.175 1.00 50.67 264 LYS A CA 1
ATOM 2006 C C . LYS A 1 276 ? 189.027 176.976 92.546 1.00 50.25 264 LYS A C 1
ATOM 2007 O O . LYS A 1 276 ? 189.153 175.744 92.489 1.00 49.96 264 LYS A O 1
ATOM 2013 N N . SER A 1 277 ? 187.895 177.569 92.879 1.00 50.38 265 SER A N 1
ATOM 2014 C CA . SER A 1 277 ? 186.688 176.789 93.146 1.00 50.66 265 SER A CA 1
ATOM 2015 C C . SER A 1 277 ? 186.089 176.163 91.890 1.00 50.43 265 SER A C 1
ATOM 2016 O O . SER A 1 277 ? 185.469 175.126 92.003 1.00 49.99 265 SER A O 1
ATOM 2019 N N . GLU A 1 278 ? 186.312 176.773 90.716 1.00 50.79 266 GLU A N 1
ATOM 2020 C CA . GLU A 1 278 ? 185.765 176.309 89.411 1.00 51.04 266 GLU A CA 1
ATOM 2021 C C . GLU A 1 278 ? 186.420 175.041 88.860 1.00 50.63 266 GLU A C 1
ATOM 2022 O O . GLU A 1 278 ? 185.971 174.506 87.851 1.00 50.57 266 GLU A O 1
ATOM 2028 N N . THR A 1 279 ? 187.518 174.606 89.475 1.00 50.20 267 THR A N 1
ATOM 2029 C CA . THR A 1 279 ? 188.226 173.399 89.055 1.00 49.71 267 THR A CA 1
ATOM 2030 C C . THR A 1 279 ? 187.269 172.209 88.984 1.00 49.43 267 THR A C 1
ATOM 2031 O O . THR A 1 279 ? 186.455 172.021 89.884 1.00 49.10 267 THR A O 1
ATOM 2035 N N . ILE A 1 280 ? 187.373 171.430 87.911 1.00 49.06 268 ILE A N 1
ATOM 2036 C CA . ILE A 1 280 ? 186.681 170.156 87.836 1.00 49.97 268 ILE A CA 1
ATOM 2037 C C . ILE A 1 280 ? 187.584 168.930 87.993 1.00 50.00 268 ILE A C 1
ATOM 2038 O O . ILE A 1 280 ? 188.798 168.958 87.735 1.00 50.49 268 ILE A O 1
ATOM 2043 N N . PHE A 1 281 ? 186.955 167.837 88.410 1.00 50.22 269 PHE A N 1
ATOM 2044 C CA . PHE A 1 281 ? 187.612 166.545 88.467 1.00 49.38 269 PHE A CA 1
ATOM 2045 C C . PHE A 1 281 ? 187.102 165.609 87.374 1.00 49.18 269 PHE A C 1
ATOM 2046 O O . PHE A 1 281 ? 185.911 165.421 87.181 1.00 47.93 269 PHE A O 1
ATOM 2054 N N . MET A 1 282 ? 188.059 164.971 86.712 1.00 49.66 270 MET A N 1
ATOM 2055 C CA . MET A 1 282 ? 187.803 164.008 85.666 1.00 49.42 270 MET A CA 1
ATOM 2056 C C . MET A 1 282 ? 188.610 162.713 85.872 1.00 49.95 270 MET A C 1
ATOM 2057 O O . MET A 1 282 ? 189.656 162.689 86.517 1.00 50.00 270 MET A O 1
ATOM 2062 N N . HIS A 1 283 ? 188.065 161.629 85.337 1.00 51.12 271 HIS A N 1
ATOM 2063 C CA . HIS A 1 283 ? 188.600 160.262 85.447 1.00 50.85 271 HIS A CA 1
ATOM 2064 C C . HIS A 1 283 ? 187.983 159.516 84.287 1.00 51.58 271 HIS A C 1
ATOM 2065 O O . HIS A 1 283 ? 186.761 159.475 84.171 1.00 51.96 271 HIS A O 1
ATOM 2072 N N . CYS A 1 284 ? 188.778 158.976 83.378 1.00 52.99 272 CYS A N 1
ATOM 2073 C CA . CYS A 1 284 ? 188.225 158.005 82.442 1.00 54.01 272 CYS A CA 1
ATOM 2074 C C . CYS A 1 284 ? 187.710 156.958 83.438 1.00 55.00 272 CYS A C 1
ATOM 2075 O O . CYS A 1 284 ? 188.170 156.916 84.554 1.00 57.30 272 CYS A O 1
ATOM 2078 N N . LEU A 1 285 ? 186.779 156.101 83.159 1.00 55.24 273 LEU A N 1
ATOM 2079 C CA . LEU A 1 285 ? 186.514 155.194 84.297 1.00 54.26 273 LEU A CA 1
ATOM 2080 C C . LEU A 1 285 ? 187.056 153.834 83.832 1.00 53.30 273 LEU A C 1
ATOM 2081 O O . LEU A 1 285 ? 187.646 153.771 82.760 1.00 52.99 273 LEU A O 1
ATOM 2086 N N . PRO A 1 286 ? 186.922 152.766 84.631 1.00 51.62 274 PRO A N 1
ATOM 2087 C CA . PRO A 1 286 ? 186.533 152.678 86.029 1.00 50.76 274 PRO A CA 1
ATOM 2088 C C . PRO A 1 286 ? 187.619 153.161 86.968 1.00 50.34 274 PRO A C 1
ATOM 2089 O O . PRO A 1 286 ? 188.824 153.176 86.609 1.00 49.55 274 PRO A O 1
ATOM 2093 N N . ALA A 1 287 ? 187.176 153.524 88.172 1.00 49.70 275 ALA A N 1
ATOM 2094 C CA . ALA A 1 287 ? 188.037 154.022 89.216 1.00 49.26 275 ALA A CA 1
ATOM 2095 C C . ALA A 1 287 ? 188.142 152.990 90.334 1.00 49.02 275 ALA A C 1
ATOM 2096 O O . ALA A 1 287 ? 187.202 152.224 90.567 1.00 48.53 275 ALA A O 1
ATOM 2098 N N . VAL A 1 288 ? 189.295 152.968 91.007 1.00 48.24 276 VAL A N 1
ATOM 2099 C CA . VAL A 1 288 ? 189.429 152.262 92.265 1.00 48.33 276 V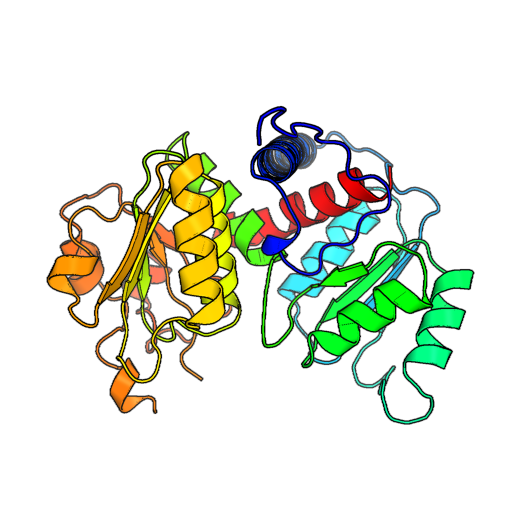AL A CA 1
ATOM 2100 C C . VAL A 1 288 ? 189.353 153.311 93.376 1.00 48.61 276 VAL A C 1
ATOM 2101 O O . VAL A 1 288 ? 190.358 153.875 93.780 1.00 48.42 276 VAL A O 1
ATOM 2105 N N . LYS A 1 289 ? 188.143 153.573 93.847 1.00 48.75 277 LYS A N 1
ATOM 2106 C CA . LYS A 1 289 ? 187.915 154.629 94.823 1.00 49.26 277 LYS A CA 1
ATOM 2107 C C . LYS A 1 289 ? 188.603 154.281 96.156 1.00 49.33 277 LYS A C 1
ATOM 2108 O O . LYS A 1 289 ? 188.446 153.169 96.682 1.00 48.95 277 LYS A O 1
ATOM 2114 N N . GLY A 1 290 ? 189.368 155.245 96.673 1.00 49.33 278 GLY A N 1
ATOM 2115 C CA . GLY A 1 290 ? 190.218 155.048 97.848 1.00 49.39 278 GLY A CA 1
ATOM 2116 C C . GLY A 1 290 ? 191.684 155.023 97.439 1.00 49.50 278 GLY A C 1
ATOM 2117 O O . GLY A 1 290 ? 192.537 155.299 98.253 1.00 49.72 278 GLY A O 1
ATOM 2118 N N . GLN A 1 291 ? 191.976 154.691 96.177 1.00 49.64 279 GLN A N 1
ATOM 2119 C CA . GLN A 1 291 ? 193.347 154.648 95.669 1.00 49.66 279 GLN A CA 1
ATOM 2120 C C . GLN A 1 291 ? 193.642 155.950 94.954 1.00 49.68 279 GLN A C 1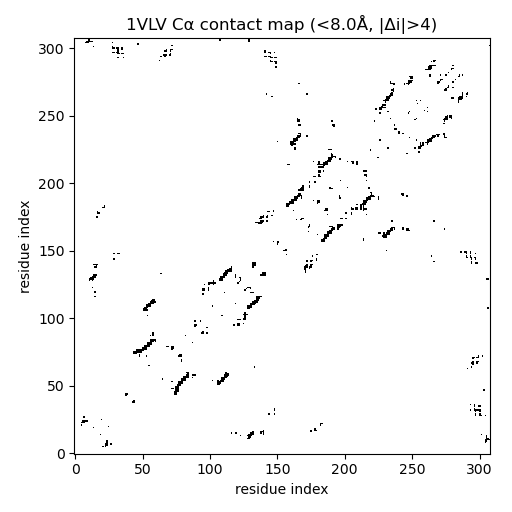
ATOM 2121 O O . GLN A 1 291 ? 193.905 156.948 95.605 1.00 49.62 279 GLN A O 1
ATOM 2127 N N . GLU A 1 292 ? 193.553 155.965 93.623 1.00 49.79 280 GLU A N 1
ATOM 2128 C CA . GLU A 1 292 ? 193.964 157.134 92.844 1.00 49.66 280 GLU A CA 1
ATOM 2129 C C . GLU A 1 292 ? 193.072 158.353 93.071 1.00 49.75 280 GLU A C 1
ATOM 2130 O O . GLU A 1 292 ? 193.497 159.472 92.799 1.00 49.57 280 GLU A O 1
ATOM 2136 N N . VAL A 1 293 ? 191.833 158.135 93.524 1.00 49.81 281 VAL A N 1
ATOM 2137 C CA . VAL A 1 293 ? 190.943 159.236 93.895 1.00 49.92 281 VAL A CA 1
ATOM 2138 C C . VAL A 1 293 ? 190.116 158.806 95.095 1.00 50.01 281 VAL A C 1
ATOM 2139 O O . VAL A 1 293 ? 189.754 157.633 95.221 1.00 50.72 281 VAL A O 1
ATOM 2143 N N . THR A 1 294 ? 189.831 159.747 95.982 1.00 49.53 282 THR A N 1
ATOM 2144 C CA . THR A 1 294 ? 188.958 159.460 97.117 1.00 49.62 282 THR A CA 1
ATOM 2145 C C . THR A 1 294 ? 187.471 159.466 96.723 1.00 50.05 282 THR A C 1
ATOM 2146 O O . THR A 1 294 ? 187.065 160.102 95.743 1.00 48.99 282 THR A O 1
ATOM 2150 N N . TYR A 1 295 ? 186.670 158.741 97.505 1.00 51.22 283 TYR A N 1
ATOM 2151 C CA . TYR A 1 295 ? 185.220 158.715 97.332 1.00 52.55 283 TYR A CA 1
ATOM 2152 C C . TYR A 1 295 ? 184.652 160.118 97.339 1.00 52.79 283 TYR A C 1
ATOM 2153 O O . TYR A 1 295 ? 183.848 160.492 96.468 1.00 52.20 283 TYR A O 1
ATOM 2162 N N . GLU A 1 296 ? 185.094 160.879 98.337 1.00 52.09 284 GLU A N 1
ATOM 2163 C CA . GLU A 1 296 ? 184.623 162.234 98.557 1.00 52.58 284 GLU A CA 1
ATOM 2164 C C . GLU A 1 296 ? 184.762 163.150 97.333 1.00 52.22 284 GLU A C 1
ATOM 2165 O O . GLU A 1 296 ? 183.879 163.964 97.077 1.00 52.86 284 GLU A O 1
ATOM 2171 N N . VAL A 1 297 ? 185.862 163.017 96.590 1.00 51.32 285 VAL A N 1
ATOM 2172 C CA . VAL A 1 297 ? 186.115 163.848 95.429 1.00 50.74 285 VAL A CA 1
ATOM 2173 C C . VAL A 1 297 ? 185.278 163.397 94.220 1.00 50.79 285 VAL A C 1
ATOM 2174 O O . VAL A 1 297 ? 184.616 164.213 93.594 1.00 49.75 285 VAL A O 1
ATOM 2178 N N . ILE A 1 298 ? 185.340 162.101 93.899 1.00 50.54 286 ILE A N 1
ATOM 2179 C CA . ILE A 1 298 ? 184.717 161.571 92.705 1.00 50.31 286 ILE A CA 1
ATOM 2180 C C . ILE A 1 298 ? 183.190 161.590 92.817 1.00 49.93 286 ILE A C 1
ATOM 2181 O O . ILE A 1 298 ? 182.488 161.695 91.802 1.00 48.33 286 ILE A O 1
ATOM 2186 N N . GLU A 1 299 ? 182.693 161.514 94.053 1.00 49.72 287 GLU A N 1
ATOM 2187 C CA . GLU A 1 299 ? 181.263 161.553 94.320 1.00 50.37 287 GLU A CA 1
ATOM 2188 C C . GLU A 1 299 ? 180.761 162.949 94.642 1.00 50.67 287 GLU A C 1
ATOM 2189 O O . GLU A 1 299 ? 179.571 163.134 94.887 1.00 51.63 287 GLU A O 1
ATOM 2195 N N . GLY A 1 300 ? 181.658 163.923 94.638 1.00 50.80 288 GLY A N 1
ATOM 2196 C CA . GLY A 1 300 ? 181.341 165.278 95.091 1.00 50.71 288 GLY A CA 1
ATOM 2197 C C . GLY A 1 300 ? 181.210 166.282 93.960 1.00 50.53 288 GLY A C 1
ATOM 2198 O O . GLY A 1 300 ? 181.318 165.947 92.773 1.00 50.22 288 GLY A O 1
ATOM 2199 N N . LYS A 1 301 ? 181.046 167.535 94.355 1.00 50.69 289 LYS A N 1
ATOM 2200 C CA . LYS A 1 301 ? 180.483 168.570 93.485 1.00 50.88 289 LYS A CA 1
ATOM 2201 C C . LYS A 1 301 ? 181.375 169.018 92.297 1.00 50.59 289 LYS A C 1
ATOM 2202 O O . LYS A 1 301 ? 180.864 169.550 91.308 1.00 50.79 289 LYS A O 1
ATOM 2208 N N . GLN A 1 302 ? 182.676 168.761 92.382 1.00 49.54 290 GLN A N 1
ATOM 2209 C CA . GLN A 1 302 ? 183.619 169.037 91.286 1.00 49.01 290 GLN A CA 1
ATOM 2210 C C . GLN A 1 302 ? 183.760 167.911 90.264 1.00 49.19 290 GLN A C 1
ATOM 2211 O O . GLN A 1 302 ? 184.292 168.125 89.150 1.00 48.30 290 GLN A O 1
ATOM 2217 N N . SER A 1 303 ? 183.267 166.716 90.614 1.00 49.49 291 SER A N 1
ATOM 2218 C CA . SER A 1 303 ? 183.320 165.575 89.686 1.00 49.30 291 SER A CA 1
ATOM 2219 C C . SER A 1 303 ? 182.489 165.817 88.425 1.00 49.31 291 SER A C 1
ATOM 2220 O O . SER A 1 303 ? 181.328 166.222 88.489 1.00 49.58 291 SER A O 1
ATOM 2223 N N . ARG A 1 304 ? 183.086 165.572 87.264 1.00 48.90 292 ARG A N 1
ATOM 2224 C CA . ARG A 1 304 ? 182.329 165.579 86.029 1.00 48.43 292 ARG A CA 1
ATOM 2225 C C . ARG A 1 304 ? 182.445 164.228 85.326 1.00 48.55 292 ARG A C 1
ATOM 2226 O O . ARG A 1 304 ? 182.262 164.153 84.096 1.00 49.52 292 ARG A O 1
ATOM 2234 N N . VAL A 1 305 ? 182.711 163.157 86.091 1.00 47.96 293 VAL A N 1
ATOM 2235 C CA . VAL A 1 305 ? 182.963 161.837 85.478 1.00 47.72 293 VAL A CA 1
ATOM 2236 C C . VAL A 1 305 ? 181.771 161.262 84.711 1.00 48.37 293 VAL A C 1
ATOM 2237 O O . VAL A 1 305 ? 181.974 160.421 83.865 1.00 48.59 293 VAL A O 1
ATOM 2241 N N . TRP A 1 306 ? 180.549 161.698 85.008 1.00 49.45 294 TRP A N 1
ATOM 2242 C CA . TRP A 1 306 ? 179.347 161.079 84.433 1.00 49.60 294 TRP A CA 1
ATOM 2243 C C . TRP A 1 306 ? 179.022 161.679 83.099 1.00 49.74 294 TRP A C 1
ATOM 2244 O O . TRP A 1 306 ? 178.612 160.959 82.188 1.00 49.49 294 TRP A O 1
ATOM 2255 N N . ASP A 1 307 ? 179.219 162.991 82.975 1.00 49.77 295 ASP A N 1
ATOM 2256 C CA . ASP A 1 307 ? 179.099 163.669 81.684 1.00 49.67 295 ASP A CA 1
ATOM 2257 C C . ASP A 1 307 ? 180.160 163.186 80.733 1.00 49.83 295 ASP A C 1
ATOM 2258 O O . ASP A 1 307 ? 179.886 162.961 79.546 1.00 49.65 295 ASP A O 1
ATOM 2263 N N . GLU A 1 308 ? 181.371 163.028 81.275 1.00 50.33 296 GLU A N 1
ATOM 2264 C CA . GLU A 1 308 ? 182.525 162.521 80.560 1.00 50.35 296 GLU A CA 1
ATOM 2265 C C . GLU A 1 308 ? 182.236 161.129 80.004 1.00 51.15 296 GLU A C 1
ATOM 2266 O O . GLU A 1 308 ? 182.607 160.818 78.834 1.00 51.87 296 GLU A O 1
ATOM 2272 N N . ALA A 1 309 ? 181.557 160.306 80.810 1.00 50.44 297 ALA A N 1
ATOM 2273 C CA . ALA A 1 309 ? 181.183 158.973 80.368 1.00 51.12 297 ALA A CA 1
ATOM 2274 C C . ALA A 1 309 ? 180.153 159.035 79.226 1.00 51.62 297 ALA A C 1
ATOM 2275 O O . ALA A 1 309 ? 180.276 158.319 78.231 1.00 51.38 297 ALA A O 1
ATOM 2277 N N . GLU A 1 310 ? 179.132 159.876 79.385 1.00 52.02 298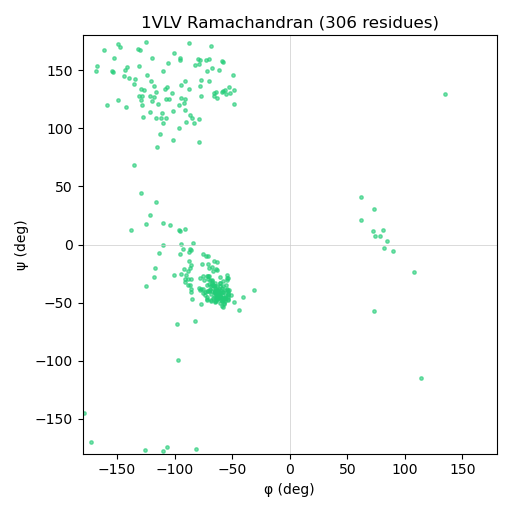 GLU A N 1
ATOM 2278 C CA . GLU A 1 310 ? 178.107 160.046 78.348 1.00 52.05 298 GLU A CA 1
ATOM 2279 C C . GLU A 1 310 ? 178.766 160.495 77.038 1.00 52.19 298 GLU A C 1
ATOM 2280 O O . GLU A 1 310 ? 178.406 160.012 75.971 1.00 52.18 298 GLU A O 1
ATOM 2286 N N . ASN A 1 311 ? 179.744 161.401 77.145 1.00 52.20 299 ASN A N 1
ATOM 2287 C CA . ASN A 1 311 ? 180.447 161.942 75.982 1.00 52.08 299 ASN A CA 1
ATOM 2288 C C . ASN A 1 311 ? 181.306 160.916 75.193 1.00 52.04 299 ASN A C 1
ATOM 2289 O O . ASN A 1 311 ? 181.699 161.157 74.018 1.00 52.43 299 ASN A O 1
ATOM 2294 N N . ARG A 1 312 ? 181.565 159.755 75.789 1.00 51.71 300 ARG A N 1
ATOM 2295 C CA . ARG A 1 312 ? 182.192 158.658 75.038 1.00 51.17 300 ARG A CA 1
ATOM 2296 C C . ARG A 1 312 ? 181.358 158.288 73.784 1.00 50.98 300 ARG A C 1
ATOM 2297 O O . ARG A 1 312 ? 181.886 158.086 72.698 1.00 48.72 300 ARG A O 1
ATOM 2305 N N . LYS A 1 313 ? 180.053 158.168 73.993 1.00 50.67 301 LYS A N 1
ATOM 2306 C CA . LYS A 1 313 ? 179.129 157.796 72.959 1.00 50.84 301 LYS A CA 1
ATOM 2307 C C . LYS A 1 313 ? 179.030 158.857 71.863 1.00 50.98 301 LYS A C 1
ATOM 2308 O O . LYS A 1 313 ? 179.033 158.535 70.683 1.00 51.51 301 LYS A O 1
ATOM 2314 N N . HIS A 1 314 ? 178.931 160.127 72.263 1.00 51.46 302 HIS A N 1
ATOM 2315 C CA . HIS A 1 314 ? 178.724 161.211 71.320 1.00 50.91 302 HIS A CA 1
ATOM 2316 C C . HIS A 1 314 ? 179.970 161.429 70.470 1.00 50.91 302 HIS A C 1
ATOM 2317 O O . HIS A 1 314 ? 179.868 161.685 69.275 1.00 51.37 302 HIS A O 1
ATOM 2324 N N . THR A 1 315 ? 181.145 161.304 71.083 1.00 50.93 303 THR A N 1
ATOM 2325 C CA . THR A 1 315 ? 182.408 161.388 70.353 1.00 50.01 303 THR A CA 1
ATOM 2326 C C . THR A 1 315 ? 182.642 160.221 69.421 1.00 50.23 303 THR A C 1
ATOM 2327 O O . THR A 1 315 ? 183.076 160.420 68.304 1.00 51.71 303 THR A O 1
ATOM 2331 N N . ILE A 1 316 ? 182.342 159.009 69.853 1.00 49.96 304 ILE A N 1
ATOM 2332 C CA . ILE A 1 316 ? 182.433 157.844 68.984 1.00 50.01 304 ILE A CA 1
ATOM 2333 C C . ILE A 1 316 ? 181.503 157.958 67.781 1.00 50.12 304 ILE A C 1
ATOM 2334 O O . ILE A 1 316 ? 181.934 157.703 66.632 1.00 49.17 304 ILE A O 1
ATOM 2339 N N . LYS A 1 317 ? 180.253 158.380 68.018 1.00 50.34 305 LYS A N 1
ATOM 2340 C CA . LYS A 1 317 ? 179.330 158.595 66.911 1.00 50.11 305 LYS A CA 1
ATOM 2341 C C . LYS A 1 317 ? 179.903 159.576 65.915 1.00 50.58 305 LYS A C 1
ATOM 2342 O O . LYS A 1 317 ? 179.777 159.361 64.711 1.00 50.00 305 LYS A O 1
ATOM 2348 N N . ALA A 1 318 ? 180.495 160.662 66.416 1.00 50.88 306 ALA A N 1
ATOM 2349 C CA . ALA A 1 318 ? 181.127 161.655 65.547 1.00 52.00 306 ALA A CA 1
ATOM 2350 C C . ALA A 1 318 ? 182.282 161.107 64.699 1.00 51.77 306 ALA A C 1
ATOM 2351 O O . ALA A 1 318 ? 182.431 161.452 63.519 1.00 51.24 306 ALA A O 1
ATOM 2353 N N . VAL A 1 319 ? 183.133 160.302 65.310 1.00 51.88 307 VAL A N 1
ATOM 2354 C CA . VAL A 1 319 ? 184.212 159.687 64.570 1.00 51.86 307 VAL A CA 1
ATOM 2355 C C . VAL A 1 319 ? 183.651 158.826 63.424 1.00 51.77 307 VAL A C 1
ATOM 2356 O O . VAL A 1 319 ? 184.160 158.864 62.326 1.00 52.23 307 VAL A O 1
ATOM 2360 N N . MET A 1 320 ? 182.574 158.097 63.685 1.00 51.74 308 MET A N 1
ATOM 2361 C CA . MET A 1 320 ? 181.982 157.214 62.705 1.00 51.44 308 MET A CA 1
ATOM 2362 C C . MET A 1 320 ? 181.266 157.973 61.603 1.00 51.09 308 MET A C 1
ATOM 2363 O O . MET A 1 320 ? 181.335 157.594 60.438 1.00 51.67 308 MET A O 1
ATOM 2368 N N . ILE A 1 321 ? 180.571 159.037 61.970 1.00 50.25 309 ILE A N 1
ATOM 2369 C CA . ILE A 1 321 ? 179.983 159.942 60.996 1.00 49.75 309 ILE A CA 1
ATOM 2370 C C . ILE A 1 321 ? 181.041 160.532 60.045 1.00 49.64 309 ILE A C 1
ATOM 2371 O O . ILE A 1 321 ? 180.896 160.446 58.820 1.00 49.92 309 ILE A O 1
ATOM 2376 N N . ALA A 1 322 ? 182.080 161.128 60.621 1.00 49.94 310 ALA A N 1
ATOM 2377 C CA . ALA A 1 322 ? 183.190 161.763 59.861 1.00 50.06 310 ALA A CA 1
ATOM 2378 C C . ALA A 1 322 ? 183.903 160.841 58.859 1.00 50.18 310 ALA A C 1
ATOM 2379 O O . ALA A 1 322 ? 184.263 161.257 57.750 1.00 50.01 310 ALA A O 1
ATOM 2381 N N . THR A 1 323 ? 184.081 159.588 59.274 1.00 50.20 311 THR A N 1
ATOM 2382 C CA . THR A 1 323 ? 184.863 158.595 58.529 1.00 49.43 311 THR A CA 1
ATOM 2383 C C . THR A 1 323 ? 184.068 157.685 57.601 1.00 48.61 311 THR A C 1
ATOM 2384 O O . THR A 1 323 ? 184.616 157.211 56.626 1.00 49.46 311 THR A O 1
ATOM 2388 N N . LEU A 1 324 ? 182.787 157.467 57.878 1.00 49.31 312 LEU A N 1
ATOM 2389 C CA . LEU A 1 324 ? 181.964 156.599 57.051 1.00 49.96 312 LEU A CA 1
ATOM 2390 C C . LEU A 1 324 ? 181.081 157.328 56.081 1.00 50.66 312 LEU A C 1
ATOM 2391 O O . LEU A 1 324 ? 180.699 156.753 55.096 1.00 48.46 312 LEU A O 1
ATOM 2396 N N . LEU A 1 325 ? 180.716 158.568 56.386 1.00 52.23 313 LEU A N 1
ATOM 2397 C CA . LEU A 1 325 ? 179.831 159.326 55.530 1.00 54.31 313 LEU A CA 1
ATOM 2398 C C . LEU A 1 325 ? 180.570 160.518 54.899 1.00 56.64 313 LEU A C 1
ATOM 2399 O O . LEU A 1 325 ? 181.797 160.754 55.157 1.00 57.72 313 LEU A O 1
#

InterPro domains:
  IPR002292 Ornithine/putrescine carbamoyltransferase [PR00102] (51-65)
  IPR002292 Ornithine/putrescine carbamoyltransferase [PR00102] (84-97)
  IPR002292 Ornithine/putrescine carbamoyltransferase [PR00102] (124-138)
  IPR002292 Ornithine/putrescine carbamoyltransferase [PR00102] (228-238)
  IPR002292 Ornithine/putrescine carbamoyltransferase [PR00102] (291-302)
  IPR002292 Ornithine/putrescine carbamoyltransferase [TIGR00658] (8-312)
  IPR006130 Aspartate/ornithine carbamoyltransferase [PR00100] (53-72)
  IPR006130 Aspartate/ornithine carbamoyltransferase [PR00100] (135-146)
  IPR006130 Aspartate/ornithine carbamoyltransferase [PR00100] (265-274)
  IPR006130 Aspartate/ornithine carbamoyltransferase [PR00100] (277-300)
  IPR006130 Aspartate/ornithine carbamoyltransferase [PS00097] (53-60)
  IPR006131 Aspartate/ornithine carbamoyltransferase, Asp/Orn-binding domain [PF00185] (154-310)
  IPR006132 Aspartate/ornithine carbamoyltransferase, carbamoyl-P binding [PF02729] (8-148)
  IPR024904 Ornithine carbamoyltransferase [MF_01109] (7-313)
  IPR036901 Aspartate/ornithine carbamoyltransferase superfamily [G3DSA:3.40.50.1370] (10-307)
  IPR036901 Aspartate/ornithine carbamoyltransferase superfamily [G3DSA:3.40.50.1370] (135-291)
  IPR036901 Aspartate/ornithine carbamoyltransferase superfamily [SSF53671] (4-312)

B-factor: mean 51.65, std 5.27, range [20.74, 87.94]

Foldseek 3Di:
DVDDDQDQFAAQAAPLACLVPALNNLVLLLVQLVVLVVCVVVVVAAQLQAPFEEEEEECPDDPLLCVLLCCLQPSNNYYYHYQYNVNDDAVPPDDLLVVLLVQLVPGQEYEYEEEDSVSQVSSCVRSSHYYYYCYYQAARQLLLSLVVSLLCVQVVAQQEAEEEEFEQCATHYNLRNLQSSLNRNAAYEYEFFPVRHHDVVSVVVSVVSNVVSPYHYYYDPDLLVNQAQHQEYEYEDHPVLVRRQVRAAEPVSNVSNVDPNRAYEYADDDDAPRNYHPDRCVDDRHPHVSSSVSSNSSSSSVCSSHHD

Sequence (308 aa):
HHHHHMSVNLKGRSLLTLLDFSPEEIRYLLDISKQVKMENRSKLRTERFKGMTLAMIFEKRSTRTRLAFETAFAEEGGHPIFLSPNDIHLGAKESLEDTARVLGRMVDAIMFRGYKQETVEKLAEYSGVPVYNGLTDEFHPTQALADLMTIEENFGRLKGVKVVFMGDTRNNVATSLMIACAKMGMNFVACGPEELKPRSDVFKRCQEIVKETDGSVSFTSNLEEALAGADVVYTDVWARMALLKPYQVNERVMEMTGKSETIFMHCLPAVKGQEVTYEVIEGKQSRVWDEAENRKHTIKAVMIATLL

Solvent-accessible surface area: 13494 Å² total; per-residue (Å²): 146,175,139,110,134,84,80,63,99,1,123,50,78,25,1,24,13,1,20,76,4,33,43,54,14,0,76,65,2,2,78,28,1,65,95,2,8,95,18,46,134,82,144,108,198,41,109,73,0,145,73,45,36,0,1,0,0,0,52,52,143,20,101,90,1,83,101,5,2,50,47,0,0,50,71,5,40,7,107,14,65,50,43,6,37,121,86,31,99,16,74,72,168,85,52,29,54,61,18,0,123,79,20,19,218,141,16,57,0,0,0,0,32,0,100,129,12,114,19,0,82,59,0,21,108,80,13,69,25,14,0,0,0,0,16,0,71,70,10,7,0,1,7,2,2,0,0,0,6,0,0,44,82,53,46,67,132,10,71,41,0,45,0,0,0,0,0,23,0,105,27,22,6,0,1,2,0,0,0,0,0,0,19,26,3,0,48,0,17,0,0,0,10,99,126,35,83,8,68,90,92,5,43,52,118,0,94,134,28,20,88,95,31,129,12,42,14,45,52,21,48,68,24,104,117,0,0,56,24,0,10,0,0,0,0,12,41,20,128,205,84,76,36,5,73,79,16,38,0,49,57,37,6,8,138,80,4,76,71,98,112,2,3,0,0,1,6,28,91,25,70,69,45,64,0,0,23,126,137,13,1,99,29,192,44,14,68,1,140,56,2,34,57,0,14,44,2,1,0,9,0,5,0,22,4,3,31,81

Secondary structure (DSSP, 8-state):
--S-------TT--BS-GGGS-HHHHHHHHHHHHHHHHHHHHT----TTTT-EEEEEESS--HHHHHHHHHHHHHTT-EEEEE-TTT--TTTSS-HHHHHHHHHTT-SEEEEESS-HHHHHHHHHHH-S-EEES--SS--HHHHHHHHHHHHHHHS-STT-EEEEES-TTSHHHHHHHHHHHHTT-EEEEES-GGGPPPHHHHHHHHHHHHHH--EEEEES-HHHHHTT-SEEEE-----HHHHGGG-B-HHHHHTT--TT-EEEE-S---BTTTB-HHHHTSTTB-HHHHHHHHHHHHHHHHHHHH-

Radius of gyration: 19.07 Å; Cα contacts (8 Å, |Δi|>4): 643; chains: 1; bounding box: 45×49×48 Å